Protein AF-A0AAD9BJV4-F1 (afdb_monomer)

Organism: Dissostichus eleginoides (NCBI:txid100907)

pLDDT: mean 75.35, std 18.55, range [27.42, 95.81]

Radius of gyration: 27.92 Å; Cα contacts (8 Å, |Δi|>4): 105; chains: 1; bounding box: 64×53×70 Å

Secondary structure (DSSP, 8-state):
--HHHHHHHHHHHHHTT-SS--HHHHHHHHHHHHHH-HHHHS-B-TTS-B-TTS-HHHHHHHHHHHHHHHTTTTTTHHHH---------PPP---S-SS--PPPPTT--HHHHHHHHHHHHHHHHHHSS-HHHHHHHHHHHHHHHHHHHHHHHHS--SHHHHHHHH--S---HHHHHHHHHHHHHT--GGG------TT--------SSS---

Foldseek 3Di:
DDLLVVLVVVLVVVCVVPLQDDLVVLVVVQVVVCVVPVVNQFCADPVRHGDVVRHVVSSVSNNVVSVVVVCPPPVVVVVVPPPDDPDDDDDPPDPDPPVVDDDDDPPDDPVNVVVVVVVVVVCCVVPVPPVVVVVVVLVVLQVVLVVLLVVCVVPPPDPQLVVLNPPPDPPRSNVSSVSNVCSNVVHDPVVPPPPPPPPDPDRDDPPPPPPDD

Mean predicted aligned error: 20.05 Å

Structure (mmCIF, N/CA/C/O backbone):
data_AF-A0AAD9BJV4-F1
#
_entry.id   AF-A0AAD9BJV4-F1
#
loop_
_atom_site.group_PDB
_atom_site.id
_atom_site.type_symbol
_atom_site.label_atom_id
_atom_site.label_alt_id
_atom_site.label_comp_id
_atom_site.label_asym_id
_atom_site.label_entity_id
_atom_site.label_seq_id
_atom_site.pdbx_PDB_ins_code
_atom_site.Cartn_x
_atom_site.Cartn_y
_atom_site.Cartn_z
_atom_site.occupancy
_atom_site.B_iso_or_equiv
_atom_site.auth_seq_id
_atom_site.auth_comp_id
_atom_site.auth_asym_id
_atom_site.auth_atom_id
_atom_site.pdbx_PDB_model_num
ATOM 1 N N . MET A 1 1 ? -11.090 -27.440 0.926 1.00 64.06 1 MET A N 1
ATOM 2 C CA . MET A 1 1 ? -11.163 -26.562 -0.265 1.00 64.06 1 MET A CA 1
ATOM 3 C C . MET A 1 1 ? -10.373 -25.295 0.020 1.00 64.06 1 MET A C 1
ATOM 5 O O . MET A 1 1 ? -10.724 -24.573 0.951 1.00 64.06 1 MET A O 1
ATOM 9 N N . GLU A 1 2 ? -9.322 -25.057 -0.760 1.00 86.38 2 GLU A N 1
ATOM 10 C CA . GLU A 1 2 ? -8.422 -23.900 -0.643 1.00 86.38 2 GLU A CA 1
ATOM 11 C C . GLU A 1 2 ? -9.133 -22.579 -0.993 1.00 86.38 2 GLU A C 1
ATOM 13 O O . GLU A 1 2 ? -10.007 -22.558 -1.865 1.00 86.38 2 GLU A O 1
ATOM 18 N N . ARG A 1 3 ? -8.748 -21.449 -0.370 1.00 86.12 3 ARG A N 1
ATOM 19 C CA . ARG A 1 3 ? -9.376 -20.124 -0.621 1.00 86.12 3 ARG A CA 1
ATOM 20 C C . ARG A 1 3 ? -9.359 -19.760 -2.108 1.00 86.12 3 ARG A C 1
ATOM 22 O O . ARG A 1 3 ? -10.353 -19.275 -2.641 1.00 86.12 3 ARG A O 1
ATOM 29 N N . ARG A 1 4 ? -8.266 -20.086 -2.801 1.00 88.75 4 ARG A N 1
ATOM 30 C CA . ARG A 1 4 ? -8.107 -19.875 -4.246 1.00 88.75 4 ARG A CA 1
ATOM 31 C C . ARG A 1 4 ? -9.163 -20.607 -5.083 1.00 88.75 4 ARG A C 1
ATOM 33 O O . ARG A 1 4 ? -9.669 -20.023 -6.035 1.00 88.75 4 ARG A O 1
ATOM 40 N N . GLN A 1 5 ? -9.508 -21.848 -4.733 1.00 91.25 5 GLN A N 1
ATOM 41 C CA . GLN A 1 5 ? -10.531 -22.629 -5.446 1.00 91.25 5 GLN A CA 1
ATOM 42 C C . GLN A 1 5 ? -11.916 -21.999 -5.269 1.00 91.25 5 GLN A C 1
ATOM 44 O O . GLN A 1 5 ? -12.664 -21.860 -6.231 1.00 91.25 5 GLN A O 1
ATOM 49 N N . LYS A 1 6 ? -12.223 -21.523 -4.056 1.00 92.12 6 LYS A N 1
ATOM 50 C CA . LYS A 1 6 ? -13.469 -20.796 -3.771 1.00 92.12 6 LYS A CA 1
ATOM 51 C C . LYS A 1 6 ? -13.588 -19.523 -4.611 1.00 92.12 6 LYS A C 1
ATOM 53 O O . LYS A 1 6 ? -14.645 -19.252 -5.171 1.00 92.12 6 LYS A O 1
ATOM 58 N N . VAL A 1 7 ? -12.495 -18.765 -4.732 1.00 93.19 7 VAL A N 1
ATOM 59 C CA . VAL A 1 7 ? -12.446 -17.564 -5.581 1.00 93.19 7 VAL A CA 1
ATOM 60 C C . VAL A 1 7 ? -12.635 -17.909 -7.057 1.00 93.19 7 VAL A C 1
ATOM 62 O O . VAL A 1 7 ? -13.319 -17.172 -7.756 1.00 93.19 7 VAL A O 1
ATOM 65 N N . GLN A 1 8 ? -12.056 -19.011 -7.539 1.00 93.00 8 GLN A N 1
ATOM 66 C CA . GLN A 1 8 ? -12.246 -19.453 -8.923 1.00 93.00 8 GLN A CA 1
ATOM 67 C C . GLN A 1 8 ? -13.719 -19.737 -9.218 1.00 93.00 8 GLN A C 1
ATOM 69 O O . GLN A 1 8 ? -14.258 -19.128 -10.133 1.00 93.00 8 GLN A O 1
ATOM 74 N N . VAL A 1 9 ? -14.376 -20.552 -8.387 1.00 94.38 9 VAL A N 1
ATOM 75 C CA . VAL A 1 9 ? -15.808 -20.866 -8.535 1.00 94.38 9 VAL A CA 1
ATOM 76 C C . VAL A 1 9 ? -16.657 -19.596 -8.498 1.00 94.38 9 VAL A C 1
ATOM 78 O O . VAL A 1 9 ? -17.515 -19.403 -9.351 1.00 94.38 9 VAL A O 1
ATOM 81 N N . LEU A 1 10 ? -16.380 -18.690 -7.555 1.00 94.00 10 LEU A N 1
ATOM 82 C CA . LEU A 1 10 ? -17.086 -17.413 -7.467 1.00 94.00 10 LEU A CA 1
ATOM 83 C C . LEU A 1 10 ? -16.942 -16.584 -8.751 1.00 94.00 10 LEU A C 1
ATOM 85 O O . LEU A 1 10 ? -17.925 -16.052 -9.258 1.00 94.00 10 LEU A O 1
ATOM 89 N N . VAL A 1 11 ? -15.720 -16.453 -9.267 1.00 94.94 11 VAL A N 1
ATOM 90 C CA . VAL A 1 11 ? -15.467 -15.683 -10.489 1.00 94.94 11 VAL A CA 1
ATOM 91 C C . VAL A 1 11 ? -16.128 -16.339 -11.694 1.00 94.94 11 VAL A C 1
ATOM 93 O O . VAL A 1 11 ? -16.689 -15.625 -12.520 1.00 94.94 11 VAL A O 1
ATOM 96 N N . ASP A 1 12 ? -16.093 -17.665 -11.790 1.00 93.75 12 ASP A N 1
ATOM 97 C CA . ASP A 1 12 ? -16.729 -18.398 -12.882 1.00 93.75 12 ASP A CA 1
ATOM 98 C C . ASP A 1 12 ? -18.252 -18.182 -12.870 1.00 93.75 12 ASP A C 1
ATOM 100 O O . ASP A 1 12 ? -18.828 -17.920 -13.923 1.00 93.75 12 ASP A O 1
ATOM 104 N N . GLU A 1 13 ? -18.888 -18.162 -11.692 1.00 94.25 13 GLU A N 1
ATOM 105 C CA . GLU A 1 13 ? -20.307 -17.808 -11.549 1.00 94.25 13 GLU A CA 1
ATOM 106 C C . GLU A 1 13 ? -20.592 -16.338 -11.888 1.00 94.25 13 GLU A C 1
ATOM 108 O O . GLU A 1 13 ? -21.516 -16.049 -12.646 1.00 94.25 13 GLU A O 1
ATOM 113 N N . MET A 1 14 ? -19.788 -15.389 -11.394 1.00 94.12 14 MET A N 1
ATOM 114 C CA . MET A 1 14 ? -19.953 -13.964 -11.724 1.00 94.12 14 MET A CA 1
ATOM 115 C C . MET A 1 14 ? -19.835 -13.715 -13.234 1.00 94.12 14 MET A C 1
ATOM 117 O O . MET A 1 14 ? -20.594 -12.926 -13.800 1.00 94.12 14 MET A O 1
ATOM 121 N N . ARG A 1 15 ? -18.909 -14.420 -13.895 1.00 93.25 15 ARG A N 1
ATOM 122 C CA . ARG A 1 15 ? -18.629 -14.267 -15.326 1.00 93.25 15 ARG A CA 1
ATOM 123 C C . ARG A 1 15 ? -19.683 -14.872 -16.248 1.00 93.25 15 ARG A C 1
ATOM 125 O O . ARG A 1 15 ? -19.653 -14.568 -17.437 1.00 93.25 15 ARG A O 1
ATOM 132 N N . ARG A 1 16 ? -20.630 -15.662 -15.727 1.00 92.31 16 ARG A N 1
ATOM 133 C CA . ARG A 1 16 ? -21.814 -16.097 -16.492 1.00 92.31 16 ARG A CA 1
ATOM 134 C C . ARG A 1 16 ? -22.747 -14.938 -16.834 1.00 92.31 16 ARG A C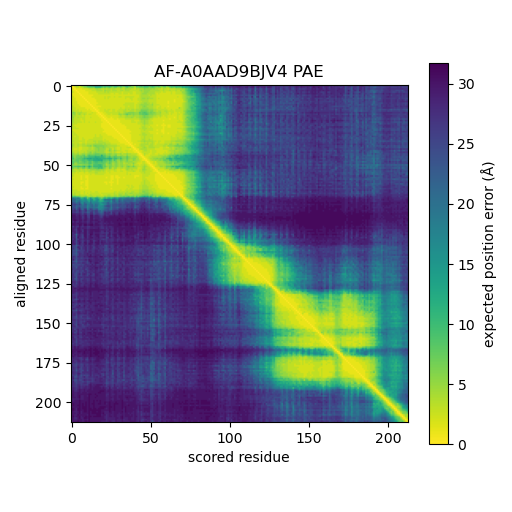 1
ATOM 136 O O . ARG A 1 16 ? -23.441 -15.013 -17.839 1.00 92.31 16 ARG A O 1
ATOM 143 N N . TYR A 1 17 ? -22.752 -13.890 -16.012 1.00 93.19 17 TYR A N 1
ATOM 144 C CA . TYR A 1 17 ? -23.610 -12.720 -16.201 1.00 93.19 17 TYR A CA 1
ATOM 145 C C . TYR A 1 17 ? -22.872 -11.578 -16.899 1.00 93.19 17 TYR A C 1
ATOM 147 O O . TYR A 1 17 ? -23.417 -10.950 -17.800 1.00 93.19 17 TYR A O 1
ATOM 155 N N . GLU A 1 18 ? -21.624 -11.315 -16.505 1.00 89.44 18 GLU A N 1
ATOM 156 C CA . GLU A 1 18 ? -20.809 -10.255 -17.096 1.00 89.44 18 GLU A CA 1
ATOM 157 C C . GLU A 1 18 ? -19.345 -10.687 -17.179 1.00 89.44 18 GLU A C 1
ATOM 159 O O . GLU A 1 18 ? -18.735 -11.044 -16.174 1.00 89.44 18 GLU A O 1
ATOM 164 N N . ALA A 1 19 ? -18.744 -10.634 -18.369 1.00 89.81 19 ALA A N 1
ATOM 165 C CA . ALA A 1 19 ? -17.371 -11.102 -18.562 1.00 89.81 19 ALA A CA 1
ATOM 166 C C . ALA A 1 19 ? -16.328 -10.237 -17.826 1.00 89.81 19 ALA A C 1
ATOM 168 O O . ALA A 1 19 ? -15.291 -10.751 -17.395 1.00 89.81 19 ALA A O 1
ATOM 169 N N . ASN A 1 20 ? -16.585 -8.932 -17.675 1.00 92.06 20 ASN A N 1
ATOM 170 C CA . ASN A 1 20 ? -15.667 -7.971 -17.062 1.00 92.06 20 ASN A CA 1
ATOM 171 C C . ASN A 1 20 ? -16.381 -7.006 -16.096 1.00 92.06 20 ASN A C 1
ATOM 173 O O . ASN A 1 20 ? -16.415 -5.804 -16.357 1.00 92.06 20 ASN A O 1
ATOM 177 N N . PRO A 1 21 ? -16.916 -7.500 -14.966 1.00 93.50 21 PRO A N 1
ATOM 178 C CA . PRO A 1 21 ? -17.648 -6.658 -14.039 1.00 93.50 21 PRO A CA 1
ATOM 179 C C . PRO A 1 21 ? -16.750 -5.562 -13.461 1.00 93.50 21 PRO A C 1
ATOM 181 O O . PRO A 1 21 ? -15.567 -5.753 -13.116 1.00 93.50 21 PRO A O 1
ATOM 184 N N . THR A 1 22 ? -17.348 -4.386 -13.322 1.00 94.88 22 THR A N 1
ATOM 185 C CA . THR A 1 22 ? -16.743 -3.219 -12.688 1.00 94.88 22 THR A CA 1
ATOM 186 C C . THR A 1 22 ? -16.398 -3.510 -11.227 1.00 94.88 22 THR A C 1
ATOM 188 O O . THR A 1 22 ? -16.913 -4.431 -10.579 1.00 94.88 22 THR A O 1
ATOM 191 N N . ARG A 1 23 ? -15.502 -2.695 -10.665 1.00 93.38 23 ARG A N 1
ATOM 192 C CA . ARG A 1 23 ? -15.101 -2.821 -9.259 1.00 93.38 23 ARG A CA 1
ATOM 193 C C . ARG A 1 23 ? -16.294 -2.692 -8.303 1.00 93.38 23 ARG A C 1
ATOM 195 O O . ARG A 1 23 ? -16.345 -3.429 -7.322 1.00 93.38 23 ARG A O 1
ATOM 202 N N . SER A 1 24 ? -17.250 -1.805 -8.585 1.00 95.81 24 SER A N 1
ATOM 203 C CA . SER A 1 24 ? -18.442 -1.579 -7.750 1.00 95.81 24 SER A CA 1
ATOM 204 C C . SER A 1 24 ? -19.417 -2.765 -7.774 1.00 95.81 24 SER A C 1
ATOM 206 O O . SER A 1 24 ? -19.944 -3.150 -6.725 1.00 95.81 24 SER A O 1
ATOM 208 N N . GLN A 1 25 ? -19.606 -3.404 -8.932 1.00 95.00 25 GLN A N 1
ATOM 209 C CA . GLN A 1 25 ? -20.398 -4.635 -9.048 1.00 95.00 25 GLN A CA 1
ATOM 210 C C . GLN A 1 25 ? -19.747 -5.781 -8.265 1.00 95.00 25 GLN A C 1
ATOM 212 O O . GLN A 1 25 ? -20.408 -6.419 -7.443 1.00 95.00 25 GLN A O 1
ATOM 217 N N . CYS A 1 26 ? -18.433 -5.983 -8.432 1.00 95.75 26 CYS A N 1
ATOM 218 C CA . CYS A 1 26 ? -17.683 -6.983 -7.663 1.00 95.75 26 CYS A CA 1
ATOM 219 C C . CYS A 1 26 ? -17.825 -6.751 -6.156 1.00 95.75 26 CYS A C 1
ATOM 221 O O . CYS A 1 26 ? -18.091 -7.676 -5.393 1.00 95.75 26 CYS A O 1
ATOM 223 N N . LEU A 1 27 ? -17.695 -5.495 -5.733 1.00 94.94 27 LEU A N 1
ATOM 224 C CA . LEU A 1 27 ? -17.811 -5.094 -4.339 1.00 94.94 27 LEU A CA 1
ATOM 225 C C . LEU A 1 27 ? -19.190 -5.417 -3.749 1.00 94.94 27 LEU A C 1
ATOM 227 O O . LEU A 1 27 ? -19.283 -5.894 -2.619 1.00 94.94 27 LEU A O 1
ATOM 231 N N . THR A 1 28 ? -20.259 -5.194 -4.515 1.00 95.75 28 THR A N 1
ATOM 232 C CA . THR A 1 28 ? -21.631 -5.514 -4.096 1.00 95.75 28 THR A CA 1
ATOM 233 C C . THR A 1 28 ? -21.807 -7.009 -3.839 1.00 95.75 28 THR A C 1
ATOM 235 O O . THR A 1 28 ? -22.342 -7.397 -2.799 1.00 95.75 28 THR A O 1
ATOM 238 N N . VAL A 1 29 ? -21.319 -7.852 -4.753 1.00 95.25 29 VAL A N 1
ATOM 239 C CA . VAL A 1 29 ? -21.375 -9.316 -4.619 1.00 95.25 29 VAL A CA 1
ATOM 240 C C . VAL A 1 29 ? -20.560 -9.781 -3.412 1.00 95.25 29 VAL A C 1
ATOM 242 O O . VAL A 1 29 ? -21.057 -10.519 -2.564 1.00 95.25 29 VAL A O 1
ATOM 245 N N . ILE A 1 30 ? -19.334 -9.282 -3.278 1.00 95.12 30 ILE A N 1
ATOM 246 C CA . ILE A 1 30 ? -18.411 -9.670 -2.208 1.00 95.12 30 ILE A CA 1
ATOM 247 C C . ILE A 1 30 ? -18.955 -9.316 -0.825 1.00 95.12 30 ILE A C 1
ATOM 249 O O . ILE A 1 30 ? -18.900 -10.142 0.087 1.00 95.12 30 ILE A O 1
ATOM 253 N N . ARG A 1 31 ? -19.540 -8.124 -0.664 1.00 94.38 31 ARG A N 1
ATOM 254 C CA . ARG A 1 31 ? -20.180 -7.728 0.598 1.00 94.38 31 ARG A CA 1
ATOM 255 C C . ARG A 1 31 ? -21.310 -8.679 0.984 1.00 94.38 31 ARG A C 1
ATOM 257 O O . ARG A 1 31 ? -21.429 -9.027 2.155 1.00 94.38 31 ARG A O 1
ATOM 264 N N . LYS A 1 32 ? -22.127 -9.118 0.020 1.00 95.06 32 LYS A N 1
ATOM 265 C CA . LYS A 1 32 ? -23.201 -10.093 0.273 1.00 95.06 32 LYS A CA 1
ATOM 266 C C . LYS A 1 32 ? -22.637 -11.450 0.704 1.00 95.06 32 LYS A C 1
ATOM 268 O O . LYS A 1 32 ? -23.118 -12.015 1.680 1.00 95.06 32 LYS A O 1
ATOM 273 N N . ILE A 1 33 ? -21.586 -11.924 0.039 1.00 93.50 33 ILE A N 1
ATOM 274 C CA . ILE A 1 33 ? -20.940 -13.207 0.355 1.00 93.50 33 ILE A CA 1
ATOM 275 C C . ILE A 1 33 ? -20.326 -13.194 1.751 1.00 93.50 33 ILE A C 1
ATOM 277 O O . ILE A 1 33 ? -20.519 -14.135 2.512 1.00 93.50 33 ILE A O 1
ATOM 281 N N . ILE A 1 34 ? -19.614 -12.129 2.112 1.00 92.38 34 ILE A N 1
ATOM 282 C CA . ILE A 1 34 ? -18.962 -12.037 3.421 1.00 92.38 34 ILE A CA 1
ATOM 283 C C . ILE A 1 34 ? -19.979 -11.922 4.553 1.00 92.38 34 ILE A C 1
ATOM 285 O O . ILE A 1 34 ? -19.761 -12.502 5.610 1.00 92.38 34 ILE A O 1
ATOM 289 N N . ARG A 1 35 ? -21.122 -11.265 4.324 1.00 90.88 35 ARG A N 1
ATOM 290 C CA . ARG A 1 35 ? -22.231 -11.268 5.291 1.00 90.88 35 ARG A CA 1
ATOM 291 C C . ARG A 1 35 ? -22.776 -12.674 5.553 1.00 90.88 35 ARG A C 1
ATOM 293 O O . ARG A 1 35 ? -23.153 -12.960 6.681 1.00 90.88 35 ARG A O 1
ATOM 300 N N . GLN A 1 36 ? -22.816 -13.536 4.537 1.00 92.88 36 GLN A N 1
ATOM 301 C CA . GLN A 1 36 ? -23.314 -14.910 4.676 1.00 92.88 36 GLN A CA 1
ATOM 302 C C . GLN A 1 36 ? -22.252 -15.879 5.211 1.00 92.88 36 GLN A C 1
ATOM 304 O O . GLN A 1 36 ? -22.561 -16.759 6.009 1.00 92.88 36 GLN A O 1
ATOM 309 N N . TYR A 1 37 ? -20.995 -15.714 4.799 1.00 90.31 37 TYR A N 1
ATOM 310 C CA . TYR A 1 37 ? -19.910 -16.653 5.092 1.00 90.31 37 TYR A CA 1
ATOM 311 C C . TYR A 1 37 ? -18.650 -15.938 5.606 1.00 90.31 37 TYR A C 1
ATOM 313 O O . TYR A 1 37 ? -17.572 -16.068 5.008 1.00 90.31 37 TYR A O 1
ATOM 321 N N . PRO A 1 38 ? -18.738 -15.206 6.732 1.00 88.31 38 PRO A N 1
ATOM 322 C CA . PRO A 1 38 ? -17.652 -14.350 7.203 1.00 88.31 38 PRO A CA 1
ATOM 323 C C . PRO A 1 38 ? -16.386 -15.154 7.518 1.00 88.31 38 PRO A C 1
ATOM 325 O O . PRO A 1 38 ? -15.315 -14.821 7.031 1.00 88.31 38 PRO A O 1
ATOM 328 N N . LYS A 1 39 ? -16.506 -16.302 8.194 1.00 87.06 39 LYS A N 1
ATOM 329 C CA . LYS A 1 39 ? -15.358 -17.172 8.526 1.00 87.06 39 LYS A CA 1
ATOM 330 C C . LYS A 1 39 ? -14.635 -17.754 7.304 1.00 87.06 39 LYS A C 1
ATOM 332 O O . LYS A 1 39 ? -13.519 -18.242 7.422 1.00 87.06 39 LYS A O 1
ATOM 337 N N . THR A 1 40 ? -15.288 -17.773 6.140 1.00 87.38 40 THR A N 1
ATOM 338 C CA . THR A 1 40 ? -14.718 -18.362 4.920 1.00 87.38 40 THR A CA 1
ATOM 339 C C . THR A 1 40 ? -13.982 -17.339 4.063 1.00 87.38 40 THR A C 1
ATOM 341 O O . THR A 1 40 ? -13.002 -17.685 3.402 1.00 87.38 40 THR A O 1
ATOM 344 N N . PHE A 1 41 ? -14.483 -16.107 4.029 1.00 87.94 41 PHE A N 1
ATOM 345 C CA . PHE A 1 41 ? -14.099 -15.118 3.026 1.00 87.94 41 PHE A CA 1
ATOM 346 C C . PHE A 1 41 ? -13.672 -13.774 3.603 1.00 87.94 41 PHE A C 1
ATOM 348 O O . PHE A 1 41 ? -13.042 -13.005 2.874 1.00 87.94 41 PHE A O 1
ATOM 355 N N . ALA A 1 42 ? -14.024 -13.479 4.854 1.00 90.00 42 ALA A N 1
ATOM 356 C CA . ALA A 1 42 ? -13.662 -12.219 5.467 1.00 90.00 42 ALA A CA 1
ATOM 357 C C . ALA A 1 42 ? -12.180 -12.200 5.836 1.00 90.00 42 ALA A C 1
ATOM 359 O O . ALA A 1 42 ? -11.578 -13.220 6.178 1.00 90.00 42 ALA A O 1
ATOM 360 N N . ASP A 1 43 ? -11.609 -11.010 5.784 1.00 89.12 43 ASP A N 1
ATOM 361 C CA . ASP A 1 43 ? -10.294 -10.740 6.334 1.00 89.12 43 ASP A CA 1
ATOM 362 C C . ASP A 1 43 ? -10.474 -10.529 7.838 1.00 89.12 43 ASP A C 1
ATOM 364 O O . ASP A 1 43 ? -11.064 -9.536 8.263 1.00 89.12 43 ASP A O 1
ATOM 368 N N . MET A 1 44 ? -10.046 -11.513 8.627 1.00 89.00 44 MET A N 1
ATOM 369 C CA . MET A 1 44 ? -10.145 -11.516 10.087 1.00 89.00 44 MET A CA 1
ATOM 370 C C . MET A 1 44 ? -8.748 -11.497 10.709 1.00 89.00 44 MET A C 1
ATOM 372 O O . MET A 1 44 ? -7.813 -12.075 10.150 1.00 89.00 44 MET A O 1
ATOM 376 N N . THR A 1 45 ? -8.612 -10.843 11.860 1.00 83.69 45 THR A N 1
ATOM 377 C CA . THR A 1 45 ? -7.425 -10.929 12.717 1.00 83.69 45 THR A CA 1
ATOM 378 C C . THR A 1 45 ? -7.392 -12.271 13.455 1.00 83.69 45 THR A C 1
ATOM 380 O O . THR A 1 45 ? -8.376 -13.015 13.453 1.00 83.69 45 THR A O 1
ATOM 383 N N . ALA A 1 46 ? -6.265 -12.591 14.100 1.00 82.56 46 ALA A N 1
ATOM 384 C CA . ALA A 1 46 ? -6.140 -13.796 14.926 1.00 82.56 46 ALA A CA 1
ATOM 385 C C . ALA A 1 46 ? -7.210 -13.857 16.037 1.00 82.56 46 ALA A C 1
ATOM 387 O O . ALA A 1 46 ? -7.698 -14.936 16.363 1.00 82.56 46 ALA A O 1
ATOM 388 N N . ASP A 1 47 ? -7.637 -12.691 16.526 1.00 83.06 47 ASP A N 1
ATOM 389 C CA . ASP A 1 47 ? -8.652 -12.536 17.575 1.00 83.06 47 ASP A CA 1
ATOM 390 C C . ASP A 1 47 ? -10.097 -12.618 17.045 1.00 83.06 47 ASP A C 1
ATOM 392 O O . ASP A 1 47 ? -11.057 -12.501 17.802 1.00 83.06 47 ASP A O 1
ATOM 396 N N . GLY A 1 48 ? -10.276 -12.811 15.732 1.00 78.81 48 GLY A N 1
ATOM 397 C CA . GLY A 1 48 ? -11.584 -12.955 15.087 1.00 78.81 48 GLY A CA 1
ATOM 398 C C . GLY A 1 48 ? -12.283 -11.641 14.721 1.00 78.81 48 GLY A C 1
ATOM 399 O O . GLY A 1 48 ? -13.386 -11.676 14.169 1.00 78.81 48 GLY A O 1
ATOM 400 N N . SER A 1 49 ? -11.651 -10.492 14.967 1.00 83.19 49 SER A N 1
ATOM 401 C CA . SER A 1 49 ? -12.148 -9.173 14.555 1.00 83.19 49 SER A CA 1
ATOM 402 C C . SER A 1 49 ? -11.938 -8.939 13.056 1.00 83.19 49 SER A C 1
ATOM 404 O O . SER A 1 49 ? -10.985 -9.441 12.463 1.00 83.19 49 SER A O 1
ATOM 406 N N . LEU A 1 50 ? -12.822 -8.171 12.411 1.00 82.31 50 LEU A N 1
ATOM 407 C CA . LEU A 1 50 ? -12.681 -7.846 10.987 1.00 82.31 50 LEU A CA 1
ATOM 408 C C . LEU A 1 50 ? -11.516 -6.877 10.758 1.00 82.31 50 LEU A C 1
ATOM 410 O O . LEU A 1 50 ? -11.430 -5.830 11.393 1.00 82.31 50 LEU A O 1
ATOM 414 N N . LEU A 1 51 ? -10.656 -7.204 9.795 1.00 86.12 51 LEU A N 1
ATOM 415 C CA . LEU A 1 51 ? -9.572 -6.338 9.357 1.00 86.12 51 LEU A CA 1
ATOM 416 C C . LEU A 1 51 ? -10.131 -5.244 8.432 1.00 86.12 51 LEU A C 1
ATOM 418 O O . LEU A 1 51 ? -10.478 -5.497 7.271 1.00 86.12 51 LEU A O 1
ATOM 422 N N . GLY A 1 52 ? -10.242 -4.018 8.948 1.00 83.19 52 GLY A N 1
ATOM 423 C CA . GLY A 1 52 ? -10.816 -2.883 8.224 1.00 83.19 52 GLY A CA 1
ATOM 424 C C . GLY A 1 52 ? -12.250 -3.164 7.760 1.00 83.19 52 GLY A C 1
ATOM 425 O O . GLY A 1 52 ? -13.124 -3.504 8.551 1.00 83.19 52 GLY A O 1
ATOM 426 N N . CYS A 1 53 ? -12.507 -3.059 6.453 1.00 82.25 53 CYS A N 1
ATOM 427 C CA . CYS A 1 53 ? -13.817 -3.392 5.878 1.00 82.25 53 CYS A CA 1
ATOM 428 C C . CYS A 1 53 ? -14.060 -4.906 5.696 1.00 82.25 53 CYS A C 1
ATOM 430 O O . CYS A 1 53 ? -15.154 -5.310 5.301 1.00 82.25 53 CYS A O 1
ATOM 432 N N . GLY A 1 54 ? -13.057 -5.746 5.974 1.00 89.25 54 GLY A N 1
ATOM 433 C CA . GLY A 1 54 ? -13.170 -7.204 6.012 1.00 89.25 54 GLY A CA 1
ATOM 434 C C . GLY A 1 54 ? -13.229 -7.901 4.652 1.00 89.25 54 GLY A C 1
ATOM 435 O O . GLY A 1 54 ? -13.409 -9.112 4.619 1.00 89.25 54 GLY A O 1
ATOM 436 N N . TYR A 1 55 ? -13.110 -7.183 3.530 1.00 91.56 55 TYR A N 1
ATOM 437 C CA . TYR A 1 55 ? -13.274 -7.759 2.185 1.00 91.56 55 TYR A CA 1
ATOM 438 C C . TYR A 1 55 ? -12.192 -7.377 1.170 1.00 91.56 55 TYR A C 1
ATOM 440 O O . TYR A 1 55 ? -12.308 -7.697 -0.019 1.00 91.56 55 TYR A O 1
ATOM 448 N N . THR A 1 56 ? -11.156 -6.667 1.608 1.00 91.50 56 THR A N 1
ATOM 449 C CA . THR A 1 56 ? -10.127 -6.098 0.734 1.00 91.50 56 THR A CA 1
ATOM 450 C C . THR A 1 56 ? -9.401 -7.183 -0.051 1.00 91.50 56 THR A C 1
ATOM 452 O O . THR A 1 56 ? -9.287 -7.087 -1.276 1.00 91.50 56 THR A O 1
ATOM 455 N N . SER A 1 57 ? -8.957 -8.246 0.622 1.00 92.31 57 SER A N 1
ATOM 456 C CA . SER A 1 57 ? -8.168 -9.291 -0.025 1.00 92.31 57 SER A CA 1
ATOM 457 C C . SER A 1 57 ? -9.012 -10.107 -1.009 1.00 92.31 57 SER A C 1
ATOM 459 O O . SER A 1 57 ? -8.534 -10.443 -2.093 1.00 92.31 57 SER A O 1
ATOM 461 N N . LEU A 1 58 ? -10.287 -10.370 -0.689 1.00 93.56 58 LEU A N 1
ATOM 462 C CA . LEU A 1 58 ? -11.197 -11.072 -1.595 1.00 93.56 58 LEU A CA 1
ATOM 463 C C . LEU A 1 58 ? -11.484 -10.238 -2.851 1.00 93.56 58 LEU A C 1
ATOM 465 O O . LEU A 1 58 ? -11.460 -10.775 -3.956 1.00 93.56 58 LEU A O 1
ATOM 469 N N . LEU A 1 59 ? -11.695 -8.927 -2.703 1.00 94.94 59 LEU A N 1
ATOM 470 C CA . LEU A 1 59 ? -11.919 -8.018 -3.832 1.00 94.94 59 LEU A CA 1
ATOM 471 C C . LEU A 1 59 ? -10.733 -7.979 -4.792 1.00 94.94 59 LEU A C 1
ATOM 473 O O . LEU A 1 59 ? -10.933 -8.049 -6.006 1.00 94.94 59 LEU A O 1
ATOM 477 N N . ILE A 1 60 ? -9.514 -7.913 -4.257 1.00 94.06 60 ILE A N 1
ATOM 478 C CA . ILE A 1 60 ? -8.287 -7.958 -5.058 1.00 94.06 60 ILE A CA 1
ATOM 479 C C . ILE A 1 60 ? -8.190 -9.297 -5.798 1.00 94.06 60 ILE A C 1
ATOM 481 O O . ILE A 1 60 ? -7.988 -9.318 -7.011 1.00 94.06 60 ILE A O 1
ATOM 485 N N . GLN A 1 61 ? -8.395 -10.418 -5.099 1.00 94.75 61 GLN A N 1
ATOM 486 C CA . GLN A 1 61 ? -8.321 -11.756 -5.695 1.00 94.75 61 GLN A CA 1
ATOM 487 C C . GLN A 1 61 ? -9.342 -11.949 -6.829 1.00 94.75 61 GLN A C 1
ATOM 489 O O . GLN A 1 61 ? -8.986 -12.463 -7.891 1.00 94.75 61 GLN A O 1
ATOM 494 N N . VAL A 1 62 ? -10.587 -11.502 -6.631 1.00 95.06 62 VAL A N 1
ATOM 495 C CA . VAL A 1 62 ? -11.659 -11.571 -7.637 1.00 95.06 62 VAL A CA 1
ATOM 496 C C . VAL A 1 62 ? -11.323 -10.713 -8.858 1.00 95.06 62 VAL A C 1
ATOM 498 O O . VAL A 1 62 ? -11.362 -11.226 -9.977 1.00 95.06 62 VAL A O 1
ATOM 501 N N . LYS A 1 63 ? -10.926 -9.443 -8.676 1.00 95.00 63 LYS A N 1
ATOM 502 C CA . LYS A 1 63 ? -10.574 -8.560 -9.805 1.00 95.00 63 LYS A CA 1
ATOM 503 C C . LYS A 1 63 ? -9.378 -9.078 -10.596 1.00 95.00 63 LYS A C 1
ATOM 505 O O . LYS A 1 63 ? -9.486 -9.211 -11.813 1.00 95.00 63 LYS A O 1
ATOM 510 N N . ASN A 1 64 ? -8.307 -9.474 -9.914 1.00 94.69 64 ASN A N 1
ATOM 511 C CA . ASN A 1 64 ? -7.124 -10.029 -10.569 1.00 94.69 64 ASN A CA 1
ATOM 512 C C . ASN A 1 64 ? -7.462 -11.302 -11.351 1.00 94.69 64 ASN A C 1
ATOM 514 O O . ASN A 1 64 ? -6.961 -11.516 -12.453 1.00 94.69 64 ASN A O 1
ATOM 518 N N . ARG A 1 65 ? -8.328 -12.169 -10.810 1.00 94.25 65 ARG A N 1
ATOM 519 C CA . ARG A 1 65 ? -8.741 -13.390 -11.508 1.00 94.25 65 ARG A CA 1
ATOM 520 C C . ARG A 1 65 ? -9.579 -13.079 -12.746 1.00 94.25 65 ARG A C 1
ATOM 522 O O . ARG A 1 65 ? -9.308 -13.680 -13.780 1.00 94.25 65 ARG A O 1
ATOM 529 N N . ILE A 1 66 ? -10.540 -12.158 -12.662 1.00 93.62 66 ILE A N 1
ATOM 530 C CA . ILE A 1 66 ? -11.341 -11.710 -13.814 1.00 93.62 66 ILE A CA 1
ATOM 531 C C . ILE A 1 66 ? -10.424 -11.182 -14.918 1.00 93.62 66 ILE A C 1
ATOM 533 O O . ILE A 1 66 ? -10.514 -11.634 -16.056 1.00 93.62 66 ILE A O 1
ATOM 537 N N . GLU A 1 67 ? -9.490 -10.294 -14.576 1.00 91.06 67 GLU A N 1
ATOM 538 C CA . GLU A 1 67 ? -8.526 -9.743 -15.531 1.00 91.06 67 GLU A CA 1
ATOM 539 C C . GLU A 1 67 ? -7.650 -10.832 -16.152 1.00 91.06 67 GLU A C 1
ATOM 541 O O . GLU A 1 67 ? -7.497 -10.881 -17.369 1.00 91.06 67 GLU A O 1
ATOM 546 N N . ASN A 1 68 ? -7.122 -11.751 -15.343 1.00 90.19 68 ASN A N 1
ATOM 547 C CA . ASN A 1 68 ? -6.294 -12.853 -15.831 1.00 90.19 68 ASN A CA 1
ATOM 548 C C . ASN A 1 68 ? -7.047 -13.783 -16.784 1.00 90.19 68 ASN A C 1
ATOM 550 O O . ASN A 1 68 ? -6.468 -14.244 -17.765 1.00 90.19 68 ASN A O 1
ATOM 554 N N . VAL A 1 69 ? -8.323 -14.067 -16.515 1.00 88.56 69 VAL A N 1
ATOM 555 C CA . VAL A 1 69 ? -9.141 -14.891 -17.413 1.00 88.56 69 VAL A CA 1
ATOM 556 C C . VAL A 1 69 ? -9.487 -14.121 -18.688 1.00 88.56 69 VAL A C 1
ATOM 558 O O . VAL A 1 69 ? -9.422 -14.693 -19.770 1.00 88.56 69 VAL A O 1
ATOM 561 N N . ASN A 1 70 ? -9.767 -12.821 -18.593 1.00 87.06 70 ASN A N 1
ATOM 562 C CA . ASN A 1 70 ? -10.058 -11.980 -19.757 1.00 87.06 70 ASN A CA 1
ATOM 563 C C . ASN A 1 70 ? -8.825 -11.737 -20.647 1.00 87.06 70 ASN A C 1
ATOM 565 O O . ASN A 1 70 ? -8.967 -11.531 -21.847 1.00 87.06 70 ASN A O 1
ATOM 569 N N . ARG A 1 71 ? -7.606 -11.839 -20.098 1.00 81.50 71 ARG A N 1
ATOM 570 C CA . ARG A 1 71 ? -6.348 -11.881 -20.872 1.00 81.50 71 ARG A CA 1
ATOM 571 C C . ARG A 1 71 ? -6.178 -13.181 -21.675 1.00 81.50 71 ARG A C 1
ATOM 573 O O . ARG A 1 71 ? -5.311 -13.254 -22.550 1.00 81.50 71 ARG A O 1
ATOM 580 N N . GLY A 1 72 ? -6.970 -14.212 -21.373 1.00 63.44 72 GLY A N 1
ATOM 581 C CA . GLY A 1 72 ? -6.944 -15.538 -21.988 1.00 63.44 72 GLY A CA 1
ATOM 582 C C . GLY A 1 72 ? -7.452 -15.542 -23.428 1.00 63.44 72 GLY A C 1
ATOM 583 O O . GLY A 1 72 ? -8.538 -16.029 -23.705 1.00 63.44 72 GLY A O 1
ATOM 584 N N . GLY A 1 73 ? -6.641 -15.007 -24.337 1.00 58.53 73 GLY A N 1
ATOM 585 C CA . GLY A 1 73 ? -6.854 -15.038 -25.787 1.00 58.53 73 GLY A CA 1
ATOM 586 C C . GLY A 1 73 ? -5.647 -14.484 -26.541 1.00 58.53 73 GLY A C 1
ATOM 587 O O . GLY A 1 73 ? -5.150 -15.108 -27.472 1.00 58.53 73 GLY A O 1
ATOM 588 N N . VAL A 1 74 ? -5.065 -13.390 -26.042 1.00 55.44 74 VAL A N 1
ATOM 589 C CA . VAL A 1 74 ? -3.928 -12.708 -26.688 1.00 55.44 74 VAL A CA 1
ATOM 590 C C . VAL A 1 74 ? -2.654 -13.569 -26.692 1.00 55.44 74 VAL A C 1
ATOM 592 O O . VAL A 1 74 ? -1.914 -13.588 -27.669 1.00 55.44 74 VAL A O 1
ATOM 595 N N . TYR A 1 75 ? -2.419 -14.366 -25.643 1.00 53.16 75 TYR A N 1
ATOM 596 C CA . TYR A 1 75 ? -1.230 -15.230 -25.545 1.00 53.16 75 TYR A CA 1
ATOM 597 C C . TYR A 1 75 ? -1.420 -16.642 -26.126 1.00 53.16 75 TYR A C 1
ATOM 599 O O . TYR A 1 75 ? -0.436 -17.340 -26.382 1.00 53.16 75 TYR A O 1
ATOM 607 N N . ALA A 1 76 ? -2.665 -17.092 -26.324 1.00 52.03 76 ALA A N 1
ATOM 608 C CA . ALA A 1 76 ? -2.954 -18.427 -26.852 1.00 52.03 76 ALA A CA 1
ATOM 609 C C . ALA A 1 76 ? -2.651 -18.522 -28.358 1.00 52.03 76 ALA A C 1
ATOM 611 O O . ALA A 1 76 ? -2.144 -19.550 -28.813 1.00 52.03 76 ALA A O 1
ATOM 612 N N . HIS A 1 77 ? -2.849 -17.434 -29.111 1.00 50.41 77 HIS A N 1
ATOM 613 C CA . HIS A 1 77 ? -2.546 -17.384 -30.546 1.00 50.41 77 HIS A CA 1
ATOM 614 C C . HIS A 1 77 ? -1.054 -17.566 -30.865 1.00 50.41 77 HIS A C 1
ATOM 616 O O . HIS A 1 77 ? -0.721 -18.175 -31.879 1.00 50.41 77 HIS A O 1
ATOM 622 N N . HIS A 1 78 ? -0.145 -17.164 -29.970 1.00 52.97 78 HIS A N 1
ATOM 623 C CA . HIS A 1 78 ? 1.290 -17.402 -30.164 1.00 52.97 78 HIS A CA 1
ATOM 624 C C . HIS A 1 78 ? 1.727 -18.849 -29.882 1.00 52.97 78 HIS A C 1
ATOM 626 O O . HIS A 1 78 ? 2.784 -19.265 -30.353 1.00 52.97 78 HIS A O 1
ATOM 632 N N . ARG A 1 79 ? 0.942 -19.640 -29.134 1.00 53.41 79 ARG A N 1
ATOM 633 C CA . ARG A 1 79 ? 1.296 -21.035 -28.799 1.00 53.41 79 ARG A CA 1
ATOM 634 C C . ARG A 1 79 ? 0.543 -22.085 -29.615 1.00 53.41 79 ARG A C 1
ATOM 636 O O . ARG A 1 79 ? 1.101 -23.153 -29.848 1.00 53.41 79 ARG A O 1
ATOM 643 N N . ALA A 1 80 ? -0.682 -21.800 -30.058 1.00 49.22 80 ALA A N 1
ATOM 644 C CA . ALA A 1 80 ? -1.526 -22.768 -30.762 1.00 49.22 80 ALA A CA 1
ATOM 645 C C . ALA A 1 80 ? -1.195 -22.931 -32.261 1.00 49.22 80 ALA A C 1
ATOM 647 O O . ALA A 1 80 ? -1.590 -23.928 -32.855 1.00 49.22 80 ALA A O 1
ATOM 648 N N . SER A 1 81 ? -0.407 -22.032 -32.866 1.00 49.06 81 SER A N 1
ATOM 649 C CA . SER A 1 81 ? 0.011 -22.136 -34.280 1.00 49.06 81 SER A CA 1
ATOM 650 C C . SER A 1 81 ? 1.157 -23.141 -34.530 1.00 49.06 81 SER A C 1
ATOM 652 O O . SER A 1 81 ? 1.954 -22.997 -35.453 1.00 49.06 81 SER A O 1
ATOM 654 N N . ARG A 1 82 ? 1.300 -24.178 -33.695 1.00 49.94 82 ARG A N 1
ATOM 655 C CA . ARG A 1 82 ? 2.277 -25.261 -33.916 1.00 49.94 82 ARG A CA 1
ATOM 656 C C . ARG A 1 82 ? 1.588 -26.499 -34.480 1.00 49.94 82 ARG A C 1
ATOM 658 O O . ARG A 1 82 ? 1.656 -27.578 -33.898 1.00 49.94 82 ARG A O 1
ATOM 665 N N . SER A 1 83 ? 0.949 -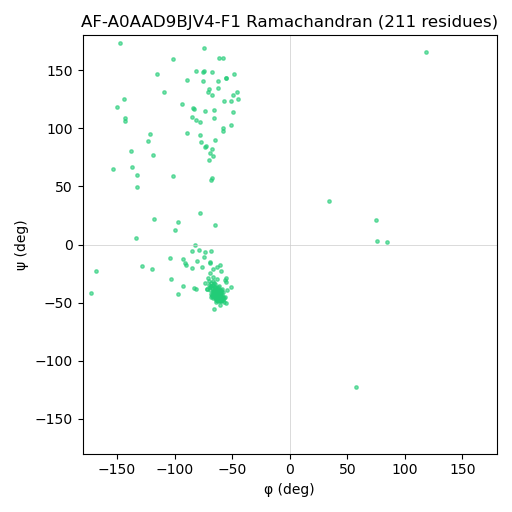26.336 -35.633 1.00 47.06 83 SER A N 1
ATOM 666 C CA . SER A 1 83 ? 0.602 -27.445 -36.520 1.00 47.06 83 SER A CA 1
ATOM 667 C C . SER A 1 83 ? 1.889 -28.075 -37.067 1.00 47.06 83 SER A C 1
ATOM 669 O O . SER A 1 83 ? 2.609 -27.444 -37.836 1.00 47.06 83 SER A O 1
ATOM 671 N N . SER A 1 84 ? 2.199 -29.284 -36.592 1.00 52.41 84 SER A N 1
ATOM 672 C CA . SER A 1 84 ? 2.891 -30.388 -37.288 1.00 52.41 84 SER A CA 1
ATOM 673 C C . SER A 1 84 ? 3.988 -30.084 -38.328 1.00 52.41 84 SER A C 1
ATOM 675 O O . SER A 1 84 ? 4.092 -30.807 -39.317 1.00 52.41 84 SER A O 1
ATOM 677 N N . SER A 1 85 ? 4.839 -29.075 -38.140 1.00 45.81 85 SER A N 1
ATOM 678 C CA . SER A 1 85 ? 6.017 -28.901 -38.990 1.00 45.81 85 SER A CA 1
ATOM 679 C C . SER A 1 85 ? 7.226 -29.586 -38.347 1.00 45.81 85 SER A C 1
ATOM 681 O O . SER A 1 85 ? 7.615 -29.305 -37.213 1.00 45.81 85 SER A O 1
ATOM 683 N N . THR A 1 86 ? 7.803 -30.534 -39.082 1.00 49.34 86 THR A N 1
ATOM 684 C CA . THR A 1 86 ? 8.954 -31.400 -38.762 1.00 49.34 86 THR A CA 1
ATOM 685 C C . THR A 1 86 ? 10.285 -30.656 -38.583 1.00 49.34 86 THR A C 1
ATOM 687 O O . THR A 1 86 ? 11.352 -31.269 -38.563 1.00 49.34 86 THR A O 1
ATOM 690 N N . TYR A 1 87 ? 10.261 -29.340 -38.389 1.00 46.53 87 TYR A N 1
ATOM 691 C CA . TYR A 1 87 ? 11.460 -28.565 -38.114 1.00 46.53 87 TYR A CA 1
ATOM 692 C C . TYR A 1 87 ? 11.779 -28.644 -36.622 1.00 46.53 87 TYR A C 1
ATOM 694 O O . TYR A 1 87 ? 10.998 -28.211 -35.766 1.00 46.53 87 TYR A O 1
ATOM 702 N N . LYS A 1 88 ? 12.940 -29.237 -36.311 1.00 47.97 88 LYS A N 1
ATOM 703 C CA . LYS A 1 88 ? 13.519 -29.267 -34.963 1.00 47.97 88 LYS A CA 1
ATOM 704 C C . LYS A 1 88 ? 13.398 -27.868 -34.356 1.00 47.97 88 LYS A C 1
ATOM 706 O O . LYS A 1 88 ? 13.807 -26.890 -34.976 1.00 47.97 88 LYS A O 1
ATOM 711 N N . ARG A 1 89 ? 12.788 -27.780 -33.167 1.00 52.59 89 ARG A N 1
ATOM 712 C CA . ARG A 1 89 ? 12.659 -26.529 -32.409 1.00 52.59 89 ARG A CA 1
ATOM 713 C C . ARG A 1 89 ? 14.038 -25.869 -32.342 1.00 52.59 89 ARG A C 1
ATOM 715 O O . ARG A 1 89 ? 14.945 -26.437 -31.741 1.00 52.59 89 ARG A O 1
ATOM 722 N N . GLY A 1 90 ? 14.182 -24.703 -32.974 1.00 61.88 90 GLY A N 1
ATOM 723 C CA . GLY A 1 90 ? 15.311 -23.814 -32.714 1.00 61.88 90 GLY A CA 1
ATOM 724 C C . GLY A 1 90 ? 15.351 -23.442 -31.225 1.00 61.88 90 GLY A C 1
ATOM 725 O O . GLY A 1 90 ? 14.334 -23.618 -30.541 1.00 61.88 90 GLY A O 1
ATOM 726 N N . PRO A 1 91 ? 16.504 -22.983 -30.707 1.00 60.56 91 PRO A N 1
ATOM 727 C CA . PRO A 1 91 ? 16.699 -22.749 -29.281 1.00 60.56 91 PRO A CA 1
ATOM 728 C C . PRO A 1 91 ? 15.570 -21.887 -28.717 1.00 60.56 91 PRO A C 1
ATOM 730 O O . PRO A 1 91 ? 15.284 -20.810 -29.233 1.00 60.56 91 PRO A O 1
ATOM 733 N N . THR A 1 92 ? 14.897 -22.410 -27.694 1.00 60.12 92 THR A N 1
ATOM 734 C CA . THR A 1 92 ? 13.832 -21.732 -26.955 1.00 60.12 92 THR A CA 1
ATOM 735 C C . THR A 1 92 ? 14.291 -20.335 -26.546 1.00 60.12 92 THR A C 1
ATOM 737 O O . THR A 1 92 ? 15.349 -20.207 -25.927 1.00 60.12 92 THR A O 1
ATOM 740 N N . ASP A 1 93 ? 13.482 -19.317 -26.852 1.00 57.62 93 ASP A N 1
ATOM 741 C CA . ASP A 1 93 ? 13.660 -17.947 -26.367 1.00 57.62 93 ASP A CA 1
ATOM 742 C C . ASP A 1 93 ? 13.822 -17.992 -24.846 1.00 57.62 93 ASP A C 1
ATOM 744 O O . ASP A 1 93 ? 12.877 -18.265 -24.098 1.00 57.62 93 ASP A O 1
ATOM 748 N N . THR A 1 94 ? 15.061 -17.850 -24.383 1.00 61.38 94 THR A N 1
ATOM 749 C CA . THR A 1 94 ? 15.367 -17.998 -22.969 1.00 61.38 94 THR A CA 1
ATOM 750 C C . THR A 1 94 ? 15.211 -16.628 -22.346 1.00 61.38 94 THR A C 1
ATOM 752 O O . THR A 1 94 ? 16.107 -15.794 -22.427 1.00 61.38 94 THR A O 1
ATOM 755 N N . TYR A 1 95 ? 14.040 -16.373 -21.771 1.00 54.97 95 TYR A N 1
ATOM 756 C CA . TYR A 1 95 ? 13.819 -15.154 -21.007 1.00 54.97 95 TYR A CA 1
ATOM 757 C C . TYR A 1 95 ? 14.661 -15.194 -19.731 1.00 54.97 95 TYR A C 1
ATOM 759 O O . TYR A 1 95 ? 14.616 -16.164 -18.974 1.00 54.97 95 TYR A O 1
ATOM 767 N N . GLY A 1 96 ? 15.420 -14.127 -19.504 1.00 64.62 96 GLY A N 1
ATOM 768 C CA . GLY A 1 96 ? 16.356 -14.007 -18.394 1.00 64.62 96 GLY A CA 1
ATOM 769 C C . GLY A 1 96 ? 17.793 -13.826 -18.869 1.00 64.62 96 GLY A C 1
ATOM 770 O O . GLY A 1 96 ? 18.137 -14.041 -20.029 1.00 64.62 96 GLY A O 1
ATOM 771 N N . CYS A 1 97 ? 18.642 -13.412 -17.940 1.00 63.56 97 CYS A N 1
ATOM 772 C CA . CYS A 1 97 ? 20.069 -13.252 -18.157 1.00 63.56 97 CYS A CA 1
ATOM 773 C C . CYS A 1 97 ? 20.775 -14.605 -18.348 1.00 63.56 97 CYS A C 1
ATOM 775 O O . CYS A 1 97 ? 21.402 -15.132 -17.437 1.00 63.56 97 CYS A O 1
ATOM 777 N N . THR A 1 98 ? 20.673 -15.182 -19.542 1.00 60.16 98 THR A N 1
ATOM 778 C CA . THR A 1 98 ? 21.322 -16.461 -19.891 1.00 60.16 98 THR A CA 1
ATOM 779 C C . THR A 1 98 ? 22.710 -16.279 -20.496 1.00 60.16 98 THR A C 1
ATOM 781 O O . THR A 1 98 ? 23.520 -17.202 -20.498 1.00 60.16 98 THR A O 1
ATOM 784 N N . LYS A 1 99 ? 23.019 -15.051 -20.924 1.00 62.50 99 LYS A N 1
ATOM 785 C CA . LYS A 1 99 ? 24.368 -14.524 -21.146 1.00 62.50 99 LYS A CA 1
ATOM 786 C C . LYS A 1 99 ? 24.561 -13.333 -20.215 1.00 62.50 99 LYS A C 1
ATOM 788 O O . LYS A 1 99 ? 24.428 -12.189 -20.629 1.00 62.50 99 LYS A O 1
ATOM 793 N N . PHE A 1 100 ? 24.805 -13.612 -18.938 1.00 61.03 100 PHE A N 1
ATOM 794 C CA . PHE A 1 100 ? 24.906 -12.575 -17.904 1.00 61.03 100 PHE A CA 1
ATOM 795 C C . PHE A 1 100 ? 26.145 -11.677 -18.035 1.00 61.03 100 PHE A C 1
ATOM 797 O O . PHE A 1 100 ? 26.259 -10.694 -17.314 1.00 61.03 100 PHE A O 1
ATOM 804 N N . LEU A 1 101 ? 27.051 -11.974 -18.968 1.00 65.44 101 LEU A N 1
ATOM 805 C CA . LEU A 1 101 ? 28.226 -11.151 -19.212 1.00 65.44 101 LEU A CA 1
ATOM 806 C C . LEU A 1 101 ? 28.234 -10.669 -20.670 1.00 65.44 101 LEU A C 1
ATOM 808 O O . LEU A 1 101 ? 28.659 -11.422 -21.555 1.00 65.44 101 LEU A O 1
ATOM 812 N N . PRO A 1 102 ? 27.726 -9.455 -20.969 1.00 71.19 102 PRO A N 1
ATOM 813 C CA . PRO A 1 102 ? 28.035 -8.812 -22.239 1.00 71.19 102 PRO A CA 1
ATOM 814 C C . PRO A 1 102 ? 29.559 -8.728 -22.389 1.00 71.19 102 PRO A C 1
ATOM 816 O O . PRO A 1 102 ? 30.283 -8.555 -21.408 1.00 71.19 102 PRO A O 1
ATOM 819 N N . LYS A 1 103 ? 30.059 -8.907 -23.615 1.00 73.50 103 LYS A N 1
ATOM 820 C CA . LYS A 1 103 ? 31.491 -8.738 -23.876 1.00 73.50 103 LYS A CA 1
ATOM 821 C C . LYS A 1 103 ? 31.860 -7.291 -23.564 1.00 73.50 103 LYS A C 1
ATOM 823 O O . LYS A 1 103 ? 31.130 -6.387 -23.970 1.00 73.50 103 LYS A O 1
ATOM 828 N N . LEU A 1 104 ? 32.969 -7.110 -22.855 1.00 75.81 104 LEU A N 1
ATOM 829 C CA . LEU A 1 104 ? 33.511 -5.788 -22.574 1.00 75.81 104 LEU A CA 1
ATOM 830 C C . LEU A 1 104 ? 33.729 -5.024 -23.891 1.00 75.81 104 LEU A C 1
ATOM 832 O O . LEU A 1 104 ? 34.092 -5.652 -24.897 1.00 75.81 104 LEU A O 1
ATOM 836 N N . PRO A 1 105 ? 33.495 -3.700 -23.909 1.00 82.12 105 PRO A N 1
ATOM 837 C CA . PRO A 1 105 ? 33.946 -2.849 -24.999 1.00 82.12 105 PRO A CA 1
ATOM 838 C C . PRO A 1 105 ? 35.426 -3.117 -25.311 1.00 82.12 105 PRO A C 1
ATOM 840 O O . PRO A 1 105 ? 36.191 -3.406 -24.395 1.00 82.12 105 PRO A O 1
ATOM 843 N N . PRO A 1 106 ? 35.862 -3.015 -26.577 1.00 77.12 106 PRO A N 1
ATOM 844 C CA . PRO A 1 106 ? 37.245 -3.315 -26.959 1.00 77.12 106 PRO A CA 1
ATOM 845 C C . PRO A 1 106 ? 38.285 -2.421 -26.263 1.00 77.12 106 PRO A C 1
ATOM 847 O O . PRO A 1 106 ? 39.461 -2.766 -26.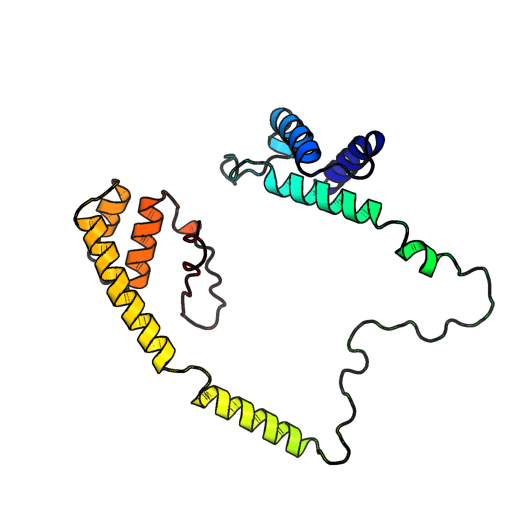233 1.00 77.12 106 PRO A O 1
ATOM 850 N N . GLU A 1 107 ? 37.844 -1.291 -25.713 1.00 78.38 107 GLU A N 1
ATOM 851 C CA . GLU A 1 107 ? 38.654 -0.314 -24.987 1.00 78.38 107 GLU A CA 1
ATOM 852 C C . GLU A 1 107 ? 38.683 -0.564 -23.465 1.00 78.38 107 GLU A C 1
ATOM 854 O O . GLU A 1 107 ? 39.513 0.006 -22.762 1.00 78.38 107 GLU A O 1
ATOM 859 N N . GLU A 1 108 ? 37.811 -1.434 -22.942 1.00 75.19 108 GLU A N 1
ATOM 860 C CA . GLU A 1 108 ? 37.717 -1.733 -21.512 1.00 75.19 108 GLU A CA 1
ATOM 861 C C . GLU A 1 108 ? 38.222 -3.145 -21.189 1.00 75.19 108 GLU A C 1
ATOM 863 O O . GLU A 1 108 ? 37.813 -4.147 -21.778 1.00 75.19 108 GLU A O 1
ATOM 868 N N . THR A 1 109 ? 39.087 -3.239 -20.183 1.00 86.50 109 THR A N 1
ATOM 869 C CA . THR A 1 109 ? 39.608 -4.499 -19.646 1.00 86.50 109 THR A CA 1
ATOM 870 C C . THR A 1 109 ? 38.873 -4.850 -18.349 1.00 86.50 109 THR A C 1
ATOM 872 O O . THR A 1 109 ? 38.327 -3.983 -17.672 1.00 86.50 109 THR A O 1
ATOM 875 N N . ASN A 1 110 ? 38.892 -6.118 -17.923 1.00 81.94 110 ASN A N 1
ATOM 876 C CA . ASN A 1 110 ? 38.307 -6.500 -16.622 1.00 81.94 110 ASN A CA 1
ATOM 877 C C . ASN A 1 110 ? 38.893 -5.684 -15.455 1.00 81.94 110 ASN A C 1
ATOM 879 O O . ASN A 1 110 ? 38.196 -5.377 -14.492 1.00 81.94 110 ASN A O 1
ATOM 883 N N . GLU A 1 111 ? 40.166 -5.309 -15.567 1.00 85.44 111 GLU A N 1
ATOM 884 C CA . GLU A 1 111 ? 40.859 -4.482 -14.586 1.00 85.44 111 GLU A CA 1
ATOM 885 C C . GLU A 1 111 ? 40.307 -3.050 -14.523 1.00 85.44 111 GLU A C 1
ATOM 887 O O . GLU A 1 111 ? 40.058 -2.550 -13.429 1.00 85.44 111 GLU A O 1
ATOM 892 N N . THR A 1 112 ? 40.025 -2.409 -15.664 1.00 88.50 112 THR A N 1
ATOM 893 C CA . THR A 1 112 ? 39.467 -1.046 -15.684 1.00 88.50 112 THR A CA 1
ATOM 894 C C . THR A 1 112 ? 38.038 -1.019 -15.148 1.00 88.50 112 THR A C 1
ATOM 896 O O . THR A 1 112 ? 37.661 -0.101 -14.421 1.00 88.50 112 THR A O 1
ATOM 899 N N . VAL A 1 113 ? 37.249 -2.061 -15.423 1.00 86.06 113 VAL A N 1
ATOM 900 C CA . VAL A 1 113 ? 35.896 -2.202 -14.864 1.00 86.06 113 VAL A CA 1
ATOM 901 C C . VAL A 1 113 ? 35.930 -2.386 -13.350 1.00 86.06 113 VAL A C 1
ATOM 903 O O . VAL A 1 113 ? 35.146 -1.755 -12.639 1.00 86.06 113 VAL A O 1
ATOM 906 N N . GLU A 1 114 ? 36.849 -3.201 -12.834 1.00 88.25 114 GLU A N 1
ATOM 907 C CA . GLU A 1 114 ? 36.989 -3.394 -11.391 1.00 88.25 114 GLU A CA 1
ATOM 908 C C . GLU A 1 114 ? 37.501 -2.122 -10.695 1.00 88.25 114 GLU A C 1
ATOM 910 O O . GLU A 1 114 ? 36.995 -1.759 -9.632 1.00 88.25 114 GLU A O 1
ATOM 915 N N . GLN A 1 115 ? 38.411 -1.375 -11.326 1.00 91.69 115 GLN A N 1
ATOM 916 C CA . GLN A 1 115 ? 38.834 -0.051 -10.856 1.00 91.69 115 GLN A CA 1
ATOM 917 C C . GLN A 1 115 ? 37.662 0.945 -10.825 1.00 91.69 115 GLN A C 1
ATOM 919 O O . GLN A 1 115 ? 37.471 1.644 -9.827 1.00 91.69 115 GLN A O 1
ATOM 924 N N . ASN A 1 116 ? 36.823 0.974 -11.865 1.00 89.50 116 ASN A N 1
ATOM 925 C CA . ASN A 1 116 ? 35.620 1.812 -11.906 1.00 89.50 116 ASN A CA 1
ATOM 926 C C . ASN A 1 116 ? 34.617 1.426 -10.813 1.00 89.50 116 ASN A C 1
ATOM 928 O O . ASN A 1 116 ? 34.064 2.299 -10.140 1.00 89.50 116 ASN A O 1
ATOM 932 N N . ARG A 1 117 ? 34.418 0.122 -10.577 1.00 90.44 117 ARG A N 1
ATOM 933 C CA . ARG A 1 117 ? 33.568 -0.379 -9.491 1.00 90.44 117 ARG A CA 1
ATOM 934 C C . ARG A 1 117 ? 34.084 0.091 -8.132 1.00 90.44 117 ARG A C 1
ATOM 936 O O . ARG A 1 117 ? 33.304 0.603 -7.333 1.00 90.44 117 ARG A O 1
ATOM 943 N N . GLN A 1 118 ? 35.382 -0.060 -7.871 1.00 93.62 118 GLN A N 1
ATOM 944 C CA . GLN A 1 118 ? 36.004 0.381 -6.620 1.00 93.62 118 GLN A CA 1
ATOM 945 C C . GLN A 1 118 ? 35.894 1.896 -6.435 1.00 93.62 118 GLN A C 1
ATOM 947 O O . GLN A 1 118 ? 35.534 2.350 -5.351 1.00 93.62 118 GLN A O 1
ATOM 952 N N . ARG A 1 119 ? 36.099 2.674 -7.503 1.00 91.25 119 ARG A N 1
ATOM 953 C CA . ARG A 1 119 ? 35.940 4.131 -7.489 1.00 91.25 119 ARG A CA 1
ATOM 954 C C . ARG A 1 119 ? 34.513 4.557 -7.142 1.00 91.25 119 ARG A C 1
ATOM 956 O O . ARG A 1 119 ? 34.339 5.439 -6.312 1.00 91.25 119 ARG A O 1
ATOM 963 N N . LEU A 1 120 ? 33.496 3.925 -7.729 1.00 86.56 120 LEU A N 1
ATOM 964 C CA . LEU A 1 120 ? 32.091 4.217 -7.415 1.00 86.56 120 LEU A CA 1
ATOM 965 C C . LEU A 1 120 ? 31.730 3.846 -5.972 1.00 86.56 120 LEU A C 1
ATOM 967 O O . LEU A 1 120 ? 30.993 4.578 -5.316 1.00 86.56 120 LEU A O 1
ATOM 971 N N . VAL A 1 121 ? 32.264 2.731 -5.463 1.00 86.62 121 VAL A N 1
ATOM 972 C CA . VAL A 1 121 ? 32.104 2.342 -4.053 1.00 86.62 121 VAL A CA 1
ATOM 973 C C . VAL A 1 121 ? 32.733 3.382 -3.130 1.00 86.62 121 VAL A C 1
ATOM 975 O O . VAL A 1 121 ? 32.139 3.718 -2.110 1.00 86.62 121 VAL A O 1
ATOM 978 N N . GLU A 1 122 ? 33.906 3.900 -3.483 1.00 88.88 122 GLU A N 1
ATOM 979 C CA . GLU A 1 122 ? 34.598 4.912 -2.690 1.00 88.88 122 GLU A CA 1
ATOM 980 C C . GLU A 1 122 ? 33.860 6.256 -2.709 1.00 88.88 122 GLU A C 1
ATOM 982 O O . GLU A 1 122 ? 33.601 6.814 -1.647 1.00 88.88 122 GLU A O 1
ATOM 987 N N . ILE A 1 123 ? 33.403 6.715 -3.879 1.00 83.81 123 ILE A N 1
ATOM 988 C CA . ILE A 1 123 ? 32.552 7.912 -4.002 1.00 83.81 123 ILE A CA 1
ATOM 989 C C . ILE A 1 123 ? 31.285 7.747 -3.155 1.00 83.81 123 ILE A C 1
ATOM 991 O O . ILE A 1 123 ? 30.940 8.628 -2.378 1.00 83.81 123 ILE A O 1
ATOM 995 N N . TYR A 1 124 ? 30.615 6.593 -3.219 1.00 78.56 124 TYR A N 1
ATOM 996 C CA . TYR A 1 124 ? 29.435 6.337 -2.392 1.00 78.56 124 TYR A CA 1
ATOM 997 C C . TYR A 1 124 ? 29.751 6.299 -0.888 1.00 78.56 124 TYR A C 1
ATOM 999 O O . TYR A 1 124 ? 28.937 6.725 -0.075 1.00 78.56 124 TYR A O 1
ATOM 1007 N N . ARG A 1 125 ? 30.925 5.810 -0.481 1.00 75.44 125 ARG A N 1
ATOM 1008 C CA . ARG A 1 125 ? 31.344 5.861 0.928 1.00 75.44 125 ARG A CA 1
ATOM 1009 C C . ARG A 1 125 ? 31.614 7.286 1.402 1.00 75.44 125 ARG A C 1
ATOM 1011 O O . ARG A 1 125 ? 31.321 7.584 2.556 1.00 75.44 125 ARG A O 1
ATOM 1018 N N . GLN A 1 126 ? 32.162 8.133 0.535 1.00 72.56 126 GLN A N 1
ATOM 1019 C CA . GLN A 1 126 ? 32.509 9.518 0.852 1.00 72.56 126 GLN A CA 1
ATOM 1020 C C . GLN A 1 126 ? 31.296 10.463 0.781 1.00 72.56 126 GLN A C 1
ATOM 1022 O O . GLN A 1 126 ? 31.155 11.332 1.636 1.00 72.56 126 GLN A O 1
ATOM 1027 N N . GLU A 1 127 ? 30.399 10.271 -0.190 1.00 70.62 127 GLU A N 1
ATOM 1028 C CA . GLU A 1 127 ? 29.302 11.199 -0.524 1.00 70.62 127 GLU A CA 1
ATOM 1029 C C . GLU A 1 127 ? 27.896 10.584 -0.375 1.00 70.62 127 GLU A C 1
ATOM 1031 O O . GLU A 1 127 ? 26.902 11.295 -0.252 1.00 70.62 127 GLU A O 1
ATOM 1036 N N . GLY A 1 128 ? 27.776 9.253 -0.389 1.00 60.75 128 GLY A N 1
ATOM 1037 C CA . GLY A 1 128 ? 26.499 8.531 -0.513 1.00 60.75 128 GLY A CA 1
ATOM 1038 C C . GLY A 1 128 ? 25.611 8.540 0.732 1.00 60.75 128 GLY A C 1
ATOM 1039 O O . GLY A 1 128 ? 24.457 8.110 0.677 1.00 60.75 128 GLY A O 1
ATOM 1040 N N . ALA A 1 129 ? 26.115 9.067 1.841 1.00 59.72 129 ALA A N 1
ATOM 1041 C CA . ALA A 1 129 ? 25.297 9.545 2.938 1.00 59.72 129 ALA A CA 1
ATOM 1042 C C . ALA A 1 129 ? 25.683 11.000 3.158 1.00 59.72 129 ALA A C 1
ATOM 1044 O O . ALA A 1 129 ? 26.594 11.270 3.935 1.00 59.72 129 ALA A O 1
ATOM 1045 N N . ASP A 1 130 ? 25.020 11.922 2.461 1.00 66.56 130 ASP A N 1
ATOM 1046 C CA . ASP A 1 130 ? 25.178 13.344 2.735 1.00 66.56 130 ASP A CA 1
ATOM 1047 C C . ASP A 1 130 ? 24.802 13.574 4.207 1.00 66.56 130 ASP A C 1
ATOM 1049 O O . ASP A 1 130 ? 23.629 13.607 4.593 1.00 66.56 130 ASP A O 1
ATOM 1053 N N . ILE A 1 131 ? 25.829 13.621 5.062 1.00 65.25 131 ILE A N 1
ATOM 1054 C CA . ILE A 1 131 ? 25.713 13.800 6.510 1.00 65.25 131 ILE A CA 1
ATOM 1055 C C . ILE A 1 131 ? 24.920 15.073 6.789 1.00 65.25 131 ILE A C 1
ATOM 1057 O O . ILE A 1 131 ? 24.206 15.134 7.786 1.00 65.25 131 ILE A O 1
ATOM 1061 N N . ASN A 1 132 ? 24.979 16.054 5.885 1.00 67.75 132 ASN A N 1
ATOM 1062 C CA . ASN A 1 132 ? 24.200 17.273 5.997 1.00 67.75 132 ASN A CA 1
ATOM 1063 C C . ASN A 1 132 ? 22.708 16.994 5.838 1.00 67.75 132 ASN A C 1
ATOM 1065 O O . ASN A 1 132 ? 21.937 17.469 6.657 1.00 67.75 132 ASN A O 1
ATOM 1069 N N . VAL A 1 133 ? 22.289 16.165 4.876 1.00 72.31 133 VAL A N 1
ATOM 1070 C CA . VAL A 1 133 ? 20.872 15.797 4.699 1.00 72.31 133 VAL A CA 1
ATOM 1071 C C . VAL A 1 133 ? 20.354 15.013 5.901 1.00 72.31 133 VAL A C 1
ATOM 1073 O O . VAL A 1 133 ? 19.269 15.308 6.398 1.00 72.31 133 VAL A O 1
ATOM 1076 N N . LEU A 1 134 ? 21.128 14.049 6.408 1.00 70.12 134 LEU A N 1
ATOM 1077 C CA . LEU A 1 134 ? 20.753 13.300 7.614 1.00 70.12 134 LEU A CA 1
ATOM 1078 C C . LEU A 1 134 ? 20.644 14.218 8.833 1.00 70.12 134 LEU A C 1
ATOM 1080 O O . LEU A 1 134 ? 19.642 14.176 9.537 1.00 70.12 134 LEU A O 1
ATOM 1084 N N . ARG A 1 135 ? 21.625 15.101 9.037 1.00 73.38 135 ARG A N 1
ATOM 1085 C CA . ARG A 1 135 ? 21.635 16.059 10.147 1.00 73.38 135 ARG A CA 1
ATOM 1086 C C . ARG A 1 135 ? 20.515 17.093 10.025 1.00 73.38 135 ARG A C 1
ATOM 1088 O O . ARG A 1 135 ? 19.898 17.441 11.025 1.00 73.38 135 ARG A O 1
ATOM 1095 N N . SER A 1 136 ? 20.218 17.566 8.817 1.00 76.56 136 SER A N 1
ATOM 1096 C CA . SER A 1 136 ? 19.084 18.452 8.536 1.00 76.56 136 SER A CA 1
ATOM 1097 C C . SER A 1 136 ? 17.752 17.759 8.809 1.00 76.56 136 SER A C 1
ATOM 1099 O O . SER A 1 136 ? 16.854 18.381 9.372 1.00 76.56 136 SER A O 1
ATOM 1101 N N . LEU A 1 137 ? 17.626 16.476 8.463 1.00 74.31 137 LEU A N 1
ATOM 1102 C CA . LEU A 1 137 ? 16.436 15.687 8.765 1.00 74.31 137 LEU A CA 1
ATOM 1103 C C . LEU A 1 137 ? 16.284 15.470 10.277 1.00 74.31 137 LEU A C 1
ATOM 1105 O O . LEU A 1 137 ? 15.199 15.686 10.804 1.00 74.31 137 LEU A O 1
ATOM 1109 N N . GLU A 1 138 ? 17.361 15.128 10.986 1.00 78.31 138 GLU A N 1
ATOM 1110 C CA . GLU A 1 138 ? 17.373 14.990 12.451 1.00 78.31 138 GLU A CA 1
ATOM 1111 C C . GLU A 1 138 ? 16.989 16.303 13.151 1.00 78.31 138 GLU A C 1
ATOM 1113 O O . GLU A 1 138 ? 16.151 16.301 14.055 1.00 78.31 138 GLU A O 1
ATOM 1118 N N . LEU A 1 139 ? 17.541 17.436 12.702 1.00 81.12 139 LEU A N 1
ATOM 1119 C CA . LEU A 1 139 ? 17.200 18.765 13.217 1.00 81.12 139 LEU A CA 1
ATOM 1120 C C . LEU A 1 139 ? 15.730 19.111 12.957 1.00 81.12 139 LEU A C 1
ATOM 1122 O O . LEU A 1 139 ? 15.028 19.517 13.884 1.00 81.12 139 LEU A O 1
ATOM 1126 N N . SER A 1 140 ? 15.245 18.884 11.733 1.00 82.12 140 SER A N 1
ATOM 1127 C CA . SER A 1 140 ? 13.846 19.120 11.365 1.00 82.12 140 SER A CA 1
ATOM 1128 C C . SER A 1 140 ? 12.890 18.250 12.184 1.00 82.12 140 SER A C 1
ATOM 1130 O O . SER A 1 140 ? 11.895 18.754 12.702 1.00 82.12 140 SER A O 1
ATOM 1132 N N . MET A 1 141 ? 13.221 16.968 12.380 1.00 80.62 141 MET A N 1
ATOM 1133 C CA . MET A 1 141 ? 12.448 16.040 13.210 1.00 80.62 141 MET A CA 1
ATOM 1134 C C . MET A 1 141 ? 12.448 16.442 14.686 1.00 80.62 141 MET A C 1
ATOM 1136 O O . MET A 1 141 ? 11.430 16.301 15.365 1.00 80.62 141 MET A O 1
ATOM 1140 N N . ALA A 1 142 ? 13.561 16.969 15.196 1.00 81.44 142 ALA A N 1
ATOM 1141 C CA . ALA A 1 142 ? 13.631 17.475 16.560 1.00 81.44 142 ALA A CA 1
ATOM 1142 C C . ALA A 1 142 ? 12.781 18.745 16.739 1.00 81.44 142 ALA A C 1
ATOM 1144 O O . ALA A 1 142 ? 12.080 18.876 17.742 1.00 81.44 142 ALA A O 1
ATOM 1145 N N . GLU A 1 143 ? 12.818 19.671 15.779 1.00 85.38 143 GLU A N 1
ATOM 1146 C CA . GLU A 1 143 ? 12.021 20.902 15.793 1.00 85.38 143 GLU A CA 1
ATOM 1147 C C . GLU A 1 143 ? 10.521 20.629 15.676 1.00 85.38 143 GLU A C 1
ATOM 1149 O O . GLU A 1 143 ? 9.756 21.019 16.562 1.00 85.38 143 GLU A O 1
ATOM 1154 N N . CYS A 1 144 ? 10.092 19.912 14.634 1.00 81.81 144 CYS A N 1
ATOM 1155 C CA . CYS A 1 144 ? 8.678 19.593 14.448 1.00 81.81 144 CYS A CA 1
ATOM 1156 C C . CYS A 1 144 ? 8.169 18.665 15.560 1.00 81.81 144 CYS A C 1
ATOM 1158 O O . CYS A 1 144 ? 7.041 18.817 16.030 1.00 81.81 144 CYS A O 1
ATOM 1160 N N . GLY A 1 145 ? 9.026 17.772 16.063 1.00 84.25 145 GLY A N 1
ATOM 1161 C CA . GLY A 1 145 ? 8.696 16.891 17.170 1.00 84.25 145 GLY A CA 1
ATOM 1162 C C . GLY A 1 145 ? 8.432 17.628 18.479 1.00 84.25 145 GLY A C 1
ATOM 1163 O O . GLY A 1 145 ? 7.510 17.256 19.210 1.00 84.25 145 GLY A O 1
ATOM 1164 N N . ARG A 1 146 ? 9.173 18.710 18.762 1.00 86.19 146 ARG A N 1
ATOM 1165 C CA . ARG A 1 146 ? 8.887 19.593 19.905 1.00 86.19 146 ARG A CA 1
ATOM 1166 C C . ARG A 1 146 ? 7.531 20.272 19.754 1.00 86.19 146 ARG A C 1
ATOM 1168 O O . ARG A 1 146 ? 6.727 20.180 20.676 1.00 86.19 146 ARG A O 1
ATOM 1175 N N . ALA A 1 147 ? 7.245 20.846 18.586 1.00 87.50 147 ALA A N 1
ATOM 1176 C CA . ALA A 1 147 ? 5.965 21.504 18.322 1.00 87.50 147 ALA A CA 1
ATOM 1177 C C . ALA A 1 147 ? 4.769 20.545 18.490 1.00 87.50 147 ALA A C 1
ATOM 1179 O O . ALA A 1 147 ? 3.777 20.883 19.136 1.00 87.50 147 ALA A O 1
ATOM 1180 N N . ILE A 1 148 ? 4.877 19.316 17.973 1.00 85.94 148 ILE A N 1
ATOM 1181 C CA . ILE A 1 148 ? 3.846 18.276 18.129 1.00 85.94 148 ILE A CA 1
ATOM 1182 C C . ILE A 1 148 ? 3.687 17.879 19.604 1.00 85.94 148 ILE A C 1
ATOM 1184 O O . ILE A 1 148 ? 2.568 17.761 20.108 1.00 85.94 148 ILE A O 1
ATOM 1188 N N . THR A 1 149 ? 4.800 17.698 20.318 1.00 87.06 149 THR A N 1
ATOM 1189 C CA . THR A 1 149 ? 4.781 17.341 21.744 1.00 87.06 149 THR A CA 1
ATOM 1190 C C . THR A 1 149 ? 4.134 18.442 22.586 1.00 87.06 149 THR A C 1
ATOM 1192 O O . THR A 1 149 ? 3.334 18.150 23.474 1.00 87.06 149 THR A O 1
ATOM 1195 N N . GLU A 1 150 ? 4.437 19.709 22.301 1.00 88.88 150 GLU A N 1
ATOM 1196 C CA . GLU A 1 150 ? 3.830 20.867 22.963 1.00 88.88 150 GLU A CA 1
ATOM 1197 C C . GLU A 1 150 ? 2.334 20.979 22.674 1.00 88.88 150 GLU A C 1
ATOM 1199 O O . GLU A 1 150 ? 1.552 21.191 23.603 1.00 88.88 150 GLU A O 1
ATOM 1204 N N . TYR A 1 151 ? 1.917 20.761 21.423 1.00 88.25 151 TYR A N 1
ATOM 1205 C CA . TYR A 1 151 ? 0.505 20.734 21.046 1.00 88.25 151 TYR A CA 1
ATOM 1206 C C . TYR A 1 151 ? -0.282 19.713 21.880 1.00 88.25 151 TYR A C 1
ATOM 1208 O O . TYR A 1 151 ? -1.295 20.055 22.498 1.00 88.25 151 TYR A O 1
ATOM 1216 N N . PHE A 1 152 ? 0.213 18.474 21.967 1.00 88.44 152 PHE A N 1
ATOM 1217 C CA . PHE A 1 152 ? -0.445 17.427 22.752 1.00 88.44 152 PHE A CA 1
ATOM 1218 C C . PHE A 1 152 ? -0.342 17.650 24.262 1.00 88.44 152 PHE A C 1
ATOM 1220 O O . PHE A 1 152 ? -1.253 17.262 24.994 1.00 88.44 152 PHE A O 1
ATOM 1227 N N . ARG A 1 153 ? 0.713 18.319 24.745 1.00 85.75 153 ARG A N 1
ATOM 1228 C CA . ARG A 1 153 ? 0.820 18.732 26.151 1.00 85.75 153 ARG A CA 1
ATOM 1229 C C . ARG A 1 153 ? -0.229 19.783 26.512 1.00 85.75 153 ARG A C 1
ATOM 1231 O O . ARG A 1 153 ? -0.812 19.702 27.589 1.00 85.75 153 ARG A O 1
ATOM 1238 N N . ALA A 1 154 ? -0.491 20.737 25.620 1.00 88.75 154 ALA A N 1
ATOM 1239 C CA . ALA A 1 154 ? -1.522 21.751 25.822 1.00 88.75 154 ALA A CA 1
ATOM 1240 C C . ALA A 1 154 ? -2.941 21.162 25.740 1.00 88.75 154 ALA A C 1
ATOM 1242 O O . ALA A 1 154 ? -3.840 21.616 26.449 1.00 88.75 154 ALA A O 1
ATOM 1243 N N . LYS A 1 155 ? -3.154 20.161 24.874 1.00 86.00 155 LYS A N 1
ATOM 1244 C CA . LYS A 1 155 ? -4.465 19.541 24.633 1.00 86.00 155 LYS A CA 1
ATOM 1245 C C . LYS A 1 155 ? -4.364 18.012 24.524 1.00 86.00 155 LYS A C 1
ATOM 1247 O O . LYS A 1 155 ? -4.380 17.474 23.417 1.00 86.00 155 LYS A O 1
ATOM 1252 N N . PRO A 1 156 ? -4.294 17.287 25.653 1.00 85.12 156 PRO A N 1
ATOM 1253 C CA . PRO A 1 156 ? -4.241 15.831 25.622 1.00 85.12 156 PRO A CA 1
ATOM 1254 C C . PRO A 1 156 ? -5.609 15.236 25.258 1.00 85.12 156 PRO A C 1
ATOM 1256 O O . PRO A 1 156 ? -6.565 15.345 26.028 1.00 85.12 156 PRO A O 1
ATOM 1259 N N . THR A 1 157 ? -5.692 14.575 24.101 1.00 84.94 157 THR A N 1
ATOM 1260 C CA . THR A 1 157 ? -6.949 14.047 23.538 1.00 84.94 157 THR A CA 1
ATOM 1261 C C . THR A 1 157 ? -7.498 12.833 24.291 1.00 84.94 157 THR A C 1
ATOM 1263 O O . THR A 1 157 ? -8.708 12.701 24.450 1.00 84.94 157 THR A O 1
ATOM 1266 N N . ASN A 1 158 ? -6.634 11.924 24.757 1.00 86.88 158 ASN A N 1
ATOM 1267 C CA . ASN A 1 158 ? -7.055 10.672 25.392 1.00 86.88 158 ASN A CA 1
ATOM 1268 C C . ASN A 1 158 ? -6.078 10.214 26.494 1.00 86.88 158 ASN A C 1
ATOM 1270 O O . ASN A 1 158 ? -5.033 10.830 26.713 1.00 86.88 158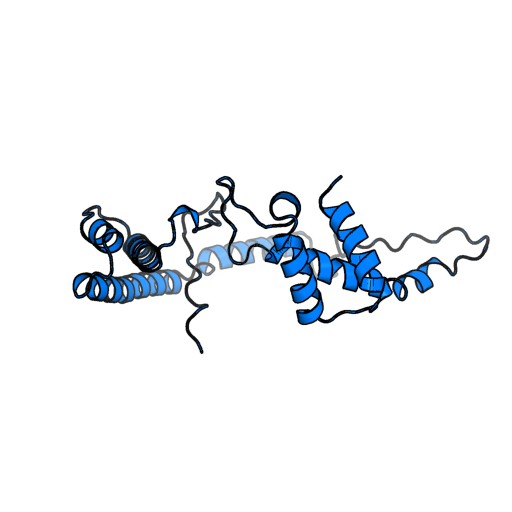 ASN A O 1
ATOM 1274 N N . ARG A 1 159 ? -6.444 9.146 27.221 1.00 86.31 159 ARG A N 1
ATOM 1275 C CA . ARG A 1 159 ? -5.635 8.586 28.320 1.00 86.31 159 ARG A CA 1
ATOM 1276 C C . ARG A 1 159 ? -4.267 8.097 27.834 1.00 86.31 159 ARG A C 1
ATOM 1278 O O . ARG A 1 159 ? -3.269 8.440 28.448 1.00 86.31 159 ARG A O 1
ATOM 1285 N N . ASN A 1 160 ? -4.218 7.426 26.687 1.00 82.75 160 ASN A N 1
ATOM 1286 C CA . ASN A 1 160 ? -2.980 6.891 26.117 1.00 82.75 160 ASN A CA 1
ATOM 1287 C C . ASN A 1 160 ? -1.981 8.010 25.767 1.00 82.75 160 ASN A C 1
ATOM 1289 O O . ASN A 1 160 ? -0.794 7.888 26.044 1.00 82.75 160 ASN A O 1
ATOM 1293 N N . VAL A 1 161 ? -2.454 9.140 25.224 1.00 84.94 161 VAL A N 1
ATOM 1294 C CA . VAL A 1 161 ? -1.628 10.336 24.976 1.00 84.94 161 VAL A CA 1
ATOM 1295 C C . VAL A 1 161 ? -1.073 10.890 26.293 1.00 84.94 161 VAL A C 1
ATOM 1297 O O . VAL A 1 161 ? 0.100 11.249 26.354 1.00 84.94 161 VAL A O 1
ATOM 1300 N N . LYS A 1 162 ? -1.875 10.927 27.368 1.00 85.94 162 LYS A N 1
ATOM 1301 C CA . LYS A 1 162 ? -1.404 11.356 28.699 1.00 85.94 162 LYS A CA 1
ATOM 1302 C C . LYS A 1 162 ? -0.340 10.417 29.259 1.00 85.94 162 LYS A C 1
ATOM 1304 O O . LYS A 1 162 ? 0.641 10.906 29.811 1.00 85.94 162 LYS A O 1
ATOM 1309 N N . ASP A 1 163 ? -0.501 9.112 29.075 1.00 85.88 163 ASP A N 1
ATOM 1310 C CA . ASP A 1 163 ? 0.463 8.109 29.530 1.00 85.88 163 ASP A CA 1
ATOM 1311 C C . ASP A 1 163 ? 1.802 8.270 28.779 1.00 85.88 163 ASP A C 1
ATOM 1313 O O . ASP A 1 163 ? 2.854 8.372 29.407 1.00 85.88 163 ASP A O 1
ATOM 1317 N N . VAL A 1 164 ? 1.772 8.447 27.449 1.00 84.19 164 VAL A N 1
ATOM 1318 C CA . VAL A 1 164 ? 2.976 8.722 26.630 1.00 84.19 164 VAL A CA 1
ATOM 1319 C C . VAL A 1 164 ? 3.647 10.050 27.009 1.00 84.19 164 VAL A C 1
ATOM 1321 O O . VAL A 1 164 ? 4.874 10.150 27.023 1.00 84.19 164 VAL A O 1
ATOM 1324 N N . LEU A 1 165 ? 2.872 11.089 27.337 1.00 83.94 165 LEU A N 1
ATOM 1325 C CA . LEU A 1 165 ? 3.418 12.369 27.805 1.00 83.94 165 LEU A CA 1
ATOM 1326 C C . LEU A 1 165 ? 4.039 12.273 29.208 1.00 83.94 165 LEU A C 1
ATOM 1328 O O . LEU A 1 165 ? 4.986 13.012 29.479 1.00 83.94 165 LEU A O 1
ATOM 1332 N N . SER A 1 166 ? 3.515 11.389 30.063 1.00 82.44 166 SER A N 1
ATOM 1333 C CA . SER A 1 166 ? 3.946 11.202 31.457 1.00 82.44 166 SER A CA 1
ATOM 1334 C C . SER A 1 166 ? 5.142 10.259 31.593 1.00 82.44 166 SER A C 1
ATOM 1336 O O . SER A 1 166 ? 5.860 10.331 32.589 1.00 82.44 166 SER A O 1
ATOM 1338 N N . ASN A 1 167 ? 5.395 9.411 30.591 1.00 73.19 167 ASN A N 1
ATOM 1339 C CA . ASN A 1 167 ? 6.602 8.595 30.529 1.00 73.19 167 ASN A CA 1
ATOM 1340 C C . ASN A 1 167 ? 7.838 9.501 30.368 1.00 73.19 167 ASN A C 1
ATOM 1342 O O . ASN A 1 167 ? 7.989 10.222 29.379 1.00 73.19 167 ASN A O 1
ATOM 1346 N N . CYS A 1 168 ? 8.698 9.480 31.388 1.00 53.19 168 CYS A N 1
ATOM 1347 C CA . CYS A 1 168 ? 9.868 10.350 31.558 1.00 53.19 168 CYS A CA 1
ATOM 1348 C C . CYS A 1 168 ? 11.181 9.691 31.092 1.00 53.19 168 CYS A C 1
ATOM 1350 O O . CYS A 1 168 ? 12.262 10.096 31.507 1.00 53.19 168 CYS A O 1
ATOM 1352 N N . GLU A 1 169 ? 11.109 8.648 30.269 1.00 57.31 169 GLU A N 1
ATOM 1353 C CA . GLU A 1 169 ? 12.314 8.080 29.666 1.00 57.31 169 GLU A CA 1
ATOM 1354 C C . GLU A 1 169 ? 12.805 8.996 28.538 1.00 57.31 169 GLU A C 1
ATOM 1356 O O . GLU A 1 169 ? 11.991 9.526 27.771 1.00 57.31 169 GLU A O 1
ATOM 1361 N N . ASP A 1 170 ? 14.129 9.161 28.438 1.00 58.62 170 ASP A N 1
ATOM 1362 C CA . ASP A 1 170 ? 14.850 9.856 27.359 1.00 58.62 170 ASP A CA 1
ATOM 1363 C C . ASP A 1 170 ? 14.739 9.079 26.038 1.00 58.62 170 ASP A C 1
ATOM 1365 O O . ASP A 1 170 ? 15.715 8.656 25.417 1.00 58.62 170 ASP A O 1
ATOM 1369 N N . ASN A 1 171 ? 13.505 8.844 25.610 1.00 61.69 171 ASN A N 1
ATOM 1370 C CA . ASN A 1 171 ? 13.208 8.271 24.320 1.00 61.69 171 ASN A CA 1
ATOM 1371 C C . ASN A 1 171 ? 13.551 9.303 23.246 1.00 61.69 171 ASN A C 1
ATOM 1373 O O . ASN A 1 171 ? 13.188 10.478 23.350 1.00 61.69 171 ASN A O 1
ATOM 1377 N N . GLU A 1 172 ? 14.242 8.845 22.202 1.00 74.50 172 GLU A N 1
ATOM 1378 C CA . GLU A 1 172 ? 14.579 9.642 21.025 1.00 74.50 172 GLU A CA 1
ATOM 1379 C C . GLU A 1 172 ? 13.338 10.423 20.554 1.00 74.50 172 GLU A C 1
ATOM 1381 O O . GLU A 1 172 ? 12.252 9.852 20.433 1.00 74.50 172 GLU A O 1
ATOM 1386 N N . MET A 1 173 ? 13.468 11.734 20.308 1.00 79.44 173 MET A N 1
ATOM 1387 C CA . MET A 1 173 ? 12.323 12.610 19.994 1.00 79.44 173 MET A CA 1
ATOM 1388 C C . MET A 1 173 ? 11.443 12.051 18.868 1.00 79.44 173 MET A C 1
ATOM 1390 O O . MET A 1 173 ? 10.218 12.149 18.935 1.00 79.44 173 MET A O 1
ATOM 1394 N N . ALA A 1 174 ? 12.060 11.408 17.874 1.00 75.12 174 ALA A N 1
ATOM 1395 C CA . ALA A 1 174 ? 11.371 10.711 16.795 1.00 75.12 174 ALA A CA 1
ATOM 1396 C C . ALA A 1 174 ? 10.420 9.616 17.312 1.00 75.12 174 ALA A C 1
ATOM 1398 O O . ALA A 1 174 ? 9.255 9.567 16.919 1.00 75.12 174 ALA A O 1
ATOM 1399 N N . LEU A 1 175 ? 10.891 8.772 18.234 1.00 76.69 175 LEU A N 1
ATOM 1400 C CA . LEU A 1 175 ? 10.103 7.702 18.841 1.00 76.69 175 LEU A CA 1
ATOM 1401 C C . LEU A 1 175 ? 8.931 8.270 19.644 1.00 76.69 175 LEU A C 1
ATOM 1403 O O . LEU A 1 175 ? 7.806 7.783 19.524 1.00 76.69 175 LEU A O 1
ATOM 1407 N N . ARG A 1 176 ? 9.173 9.342 20.406 1.00 79.94 176 ARG A N 1
ATOM 1408 C CA . ARG A 1 176 ? 8.134 9.999 21.207 1.00 79.94 176 ARG A CA 1
ATOM 1409 C C . ARG A 1 176 ? 7.020 10.583 20.338 1.00 79.94 176 ARG A C 1
ATOM 1411 O O . ARG A 1 176 ? 5.845 10.417 20.655 1.00 79.94 176 ARG A O 1
ATOM 1418 N N . VAL A 1 177 ? 7.369 11.223 19.222 1.00 83.81 177 VAL A N 1
ATOM 1419 C CA . VAL A 1 177 ? 6.391 11.770 18.265 1.00 83.81 177 VAL A CA 1
ATOM 1420 C C . VAL A 1 177 ? 5.549 10.661 17.647 1.00 83.81 177 VAL A C 1
ATOM 1422 O O . VAL A 1 177 ? 4.329 10.789 17.582 1.00 83.81 177 VAL A O 1
ATOM 1425 N N . VAL A 1 178 ? 6.171 9.551 17.245 1.00 82.31 178 VAL A N 1
ATOM 1426 C CA . VAL A 1 178 ? 5.437 8.394 16.715 1.00 82.31 178 VAL A CA 1
ATOM 1427 C C . VAL A 1 178 ? 4.481 7.834 17.756 1.00 82.31 178 VAL A C 1
ATOM 1429 O O . VAL A 1 178 ? 3.309 7.650 17.455 1.00 82.31 178 VAL A O 1
ATOM 1432 N N . GLN A 1 179 ? 4.942 7.618 18.988 1.00 82.50 179 GLN A N 1
ATOM 1433 C CA . GLN A 1 179 ? 4.094 7.127 20.075 1.00 82.50 179 GLN A CA 1
ATOM 1434 C C . GLN A 1 179 ? 2.899 8.056 20.331 1.00 82.50 179 GLN A C 1
ATOM 1436 O O . GLN A 1 179 ? 1.785 7.569 20.514 1.00 82.50 179 GLN A O 1
ATOM 1441 N N . LEU A 1 180 ? 3.100 9.379 20.289 1.00 85.62 180 LEU A N 1
ATOM 1442 C CA .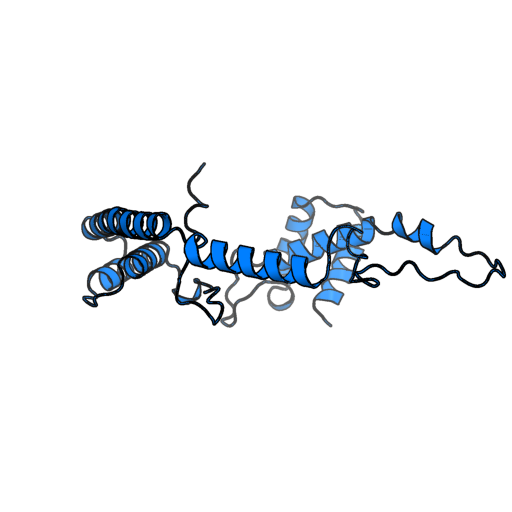 LEU A 1 180 ? 2.022 10.362 20.433 1.00 85.62 180 LEU A CA 1
ATOM 1443 C C . LEU A 1 180 ? 1.008 10.287 19.290 1.00 85.62 180 LEU A C 1
ATOM 1445 O O . LEU A 1 180 ? -0.194 10.283 19.549 1.00 85.62 180 LEU A O 1
ATOM 1449 N N . LEU A 1 181 ? 1.473 10.210 18.041 1.00 84.81 181 LEU A N 1
ATOM 1450 C CA . LEU A 1 181 ? 0.594 10.112 16.875 1.00 84.81 181 LEU A CA 1
ATOM 1451 C C . LEU A 1 181 ? -0.199 8.801 16.888 1.00 84.81 181 LEU A C 1
ATOM 1453 O O . LEU A 1 181 ? -1.417 8.824 16.731 1.00 84.81 181 LEU A O 1
ATOM 1457 N N . MET A 1 182 ? 0.462 7.676 17.158 1.00 83.19 182 MET A N 1
ATOM 1458 C CA . MET A 1 182 ? -0.187 6.367 17.273 1.00 83.19 182 MET A CA 1
ATOM 1459 C C . MET A 1 182 ? -1.239 6.370 18.390 1.00 83.19 182 MET A C 1
ATOM 1461 O O . MET A 1 182 ? -2.394 6.013 18.158 1.00 83.19 182 MET A O 1
ATOM 1465 N N . ALA A 1 183 ? -0.886 6.888 19.574 1.00 84.00 183 ALA A N 1
ATOM 1466 C CA . ALA A 1 183 ? -1.811 7.017 20.698 1.00 84.00 183 ALA A CA 1
ATOM 1467 C C . ALA A 1 183 ? -2.994 7.947 20.386 1.00 84.00 183 ALA A C 1
ATOM 1469 O O . ALA A 1 183 ? -4.113 7.681 20.826 1.00 84.00 183 ALA A O 1
ATOM 1470 N N . HIS A 1 184 ? -2.774 9.025 19.629 1.00 85.12 184 HIS A N 1
ATOM 1471 C CA . HIS A 1 184 ? -3.830 9.937 19.199 1.00 85.12 184 HIS A CA 1
ATOM 1472 C C . HIS A 1 184 ? -4.837 9.260 18.258 1.00 85.12 184 HIS A C 1
ATOM 147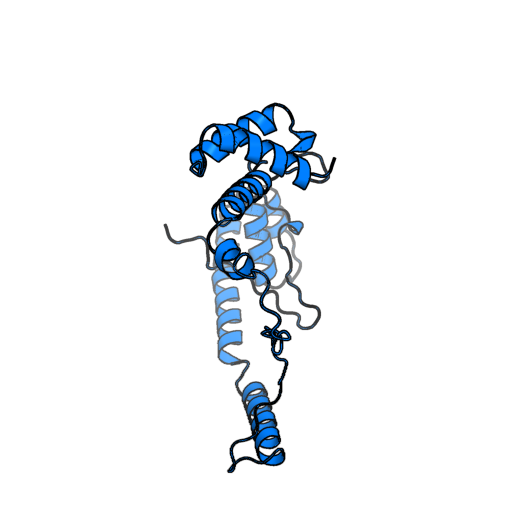4 O O . HIS A 1 184 ? -6.041 9.438 18.437 1.00 85.12 184 HIS A O 1
ATOM 1480 N N . PHE A 1 185 ? -4.358 8.468 17.293 1.00 83.94 185 PHE A N 1
ATOM 1481 C CA . PHE A 1 185 ? -5.205 7.772 16.316 1.00 83.94 185 PHE A CA 1
ATOM 1482 C C . PHE A 1 185 ? -5.766 6.429 16.810 1.00 83.94 185 PHE A C 1
ATOM 1484 O O . PHE A 1 185 ? -6.609 5.844 16.136 1.00 83.94 185 PHE A O 1
ATOM 1491 N N . GLY A 1 186 ? -5.365 5.970 18.000 1.00 78.31 186 GLY A N 1
ATOM 1492 C CA . GLY A 1 186 ? -5.821 4.697 18.565 1.00 78.31 186 GLY A CA 1
ATOM 1493 C C . GLY A 1 186 ? -5.185 3.474 17.902 1.00 78.31 186 GLY A C 1
ATOM 1494 O O . GLY A 1 186 ? -5.747 2.385 17.980 1.00 78.31 186 GLY A O 1
ATOM 1495 N N . GLU A 1 187 ? -4.035 3.658 17.256 1.00 76.56 187 GLU A N 1
ATOM 1496 C CA . GLU A 1 187 ? -3.272 2.597 16.603 1.00 76.56 187 GLU A CA 1
ATOM 1497 C C . GLU A 1 187 ? -2.284 1.965 17.595 1.00 76.56 187 GLU A C 1
ATOM 1499 O O . GLU A 1 187 ? -1.670 2.657 18.413 1.00 76.56 187 GLU A O 1
ATOM 1504 N N . ASP A 1 188 ? -2.113 0.646 17.517 1.00 68.75 188 ASP A N 1
ATOM 1505 C CA . ASP A 1 188 ? -1.162 -0.090 18.355 1.00 68.75 188 ASP A CA 1
ATOM 1506 C C . ASP A 1 188 ? 0.267 0.007 17.789 1.00 68.75 188 ASP A C 1
ATOM 1508 O O . ASP A 1 188 ? 0.470 0.062 16.576 1.00 68.75 188 ASP A O 1
ATOM 1512 N N . LEU A 1 189 ? 1.284 -0.026 18.656 1.00 62.72 189 LEU A N 1
ATOM 1513 C CA . LEU A 1 189 ? 2.700 0.005 18.263 1.00 62.72 189 LEU A CA 1
ATOM 1514 C C . LEU A 1 189 ? 3.080 -1.173 17.352 1.00 62.72 189 LEU A C 1
ATOM 1516 O O . LEU A 1 189 ? 4.022 -1.063 16.568 1.00 62.72 189 LEU A O 1
ATOM 1520 N N . THR A 1 190 ? 2.321 -2.272 17.402 1.00 58.88 190 THR A N 1
ATOM 1521 C CA . THR A 1 190 ? 2.441 -3.416 16.483 1.00 58.88 190 THR A CA 1
ATOM 1522 C C . THR A 1 190 ? 2.051 -3.086 15.035 1.00 58.88 190 THR A C 1
ATOM 1524 O O . THR A 1 190 ? 2.508 -3.765 14.114 1.00 58.88 190 THR A O 1
ATOM 1527 N N . GLY A 1 191 ? 1.263 -2.026 14.811 1.00 53.69 191 GLY A N 1
ATOM 1528 C CA . GLY A 1 191 ? 0.894 -1.514 13.487 1.00 53.69 191 GLY A CA 1
ATOM 1529 C C . GLY A 1 191 ? 2.065 -0.880 12.731 1.00 53.69 191 GLY A C 1
ATOM 1530 O O . GLY A 1 191 ? 2.019 -0.738 11.507 1.00 53.69 191 GLY A O 1
ATOM 1531 N N . ILE A 1 192 ? 3.159 -0.569 13.433 1.00 59.41 192 ILE A N 1
ATOM 1532 C CA . ILE A 1 192 ? 4.432 -0.214 12.814 1.00 59.41 192 ILE A CA 1
ATOM 1533 C C . ILE A 1 192 ? 5.074 -1.519 12.341 1.00 59.41 192 ILE A C 1
ATOM 1535 O O . ILE A 1 192 ? 5.867 -2.142 13.047 1.00 59.41 192 ILE A O 1
ATOM 1539 N N . VAL A 1 193 ? 4.751 -1.941 11.115 1.00 46.78 193 VAL A N 1
ATOM 1540 C CA . VAL A 1 193 ? 5.572 -2.929 10.408 1.00 46.78 193 VAL A CA 1
ATOM 1541 C C . VAL A 1 193 ? 6.925 -2.275 10.155 1.00 46.78 193 VAL A C 1
ATOM 1543 O O . VAL A 1 193 ? 7.154 -1.593 9.157 1.00 46.78 193 VAL A O 1
ATOM 1546 N N . LEU A 1 194 ? 7.821 -2.465 11.117 1.00 44.84 194 LEU A N 1
ATOM 1547 C CA . LEU A 1 194 ? 9.233 -2.185 11.002 1.00 44.84 194 LEU A CA 1
ATOM 1548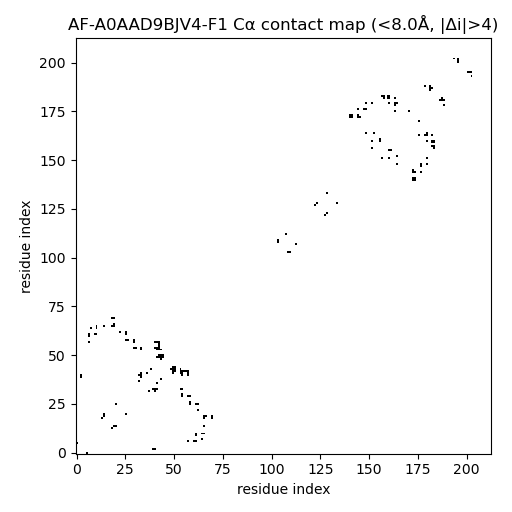 C C . LEU A 1 194 ? 9.760 -3.011 9.823 1.00 44.84 194 LEU A C 1
ATOM 1550 O O . LEU A 1 194 ? 10.070 -4.193 9.964 1.00 44.84 194 LEU A O 1
ATOM 1554 N N . LEU A 1 195 ? 9.939 -2.381 8.660 1.00 37.84 195 LEU A N 1
ATOM 1555 C CA . LEU A 1 195 ? 10.961 -2.802 7.700 1.00 37.84 195 LEU A CA 1
ATOM 1556 C C . LEU A 1 195 ? 12.343 -2.502 8.310 1.00 37.84 195 LEU A C 1
ATOM 1558 O O . LEU A 1 195 ? 13.163 -1.792 7.735 1.00 37.84 195 LEU A O 1
ATOM 1562 N N . THR A 1 196 ? 12.612 -3.024 9.509 1.00 37.25 196 THR A N 1
ATOM 1563 C CA . THR A 1 196 ? 13.961 -3.118 10.052 1.00 37.25 196 THR A CA 1
ATOM 1564 C C . THR A 1 196 ? 14.648 -4.237 9.290 1.00 37.25 196 THR A C 1
ATOM 1566 O O . THR A 1 196 ? 14.691 -5.395 9.701 1.00 37.25 196 THR A O 1
ATOM 1569 N N . ASN A 1 197 ? 15.183 -3.892 8.120 1.00 31.72 197 ASN A N 1
ATOM 1570 C CA . ASN A 1 197 ? 16.175 -4.736 7.485 1.00 31.72 197 ASN A CA 1
ATOM 1571 C C . ASN A 1 197 ? 17.334 -4.894 8.486 1.00 31.72 197 ASN A C 1
ATOM 1573 O O . ASN A 1 197 ? 17.860 -3.901 8.998 1.00 31.72 197 ASN A O 1
ATOM 1577 N N . ARG A 1 198 ? 17.670 -6.141 8.835 1.00 35.88 198 ARG A N 1
ATOM 1578 C CA . ARG A 1 198 ? 18.716 -6.502 9.805 1.00 35.88 198 ARG A CA 1
ATOM 1579 C C . ARG A 1 198 ? 20.101 -6.107 9.273 1.00 35.88 198 ARG A C 1
ATOM 1581 O O . ARG A 1 198 ? 20.866 -6.957 8.832 1.00 35.88 198 ARG A O 1
ATOM 1588 N N . GLY A 1 199 ? 20.420 -4.818 9.329 1.00 41.00 199 GLY A N 1
ATOM 1589 C CA . GLY A 1 199 ? 21.720 -4.286 8.916 1.00 41.00 199 GLY A CA 1
ATOM 1590 C C . GLY A 1 199 ? 21.986 -2.838 9.320 1.00 41.00 199 GLY A C 1
ATOM 1591 O O . GLY A 1 199 ? 23.143 -2.466 9.484 1.00 41.00 199 GLY A O 1
ATOM 1592 N N . THR A 1 200 ? 20.958 -2.026 9.568 1.00 39.00 200 THR A N 1
ATOM 1593 C CA . THR A 1 200 ? 21.167 -0.614 9.916 1.00 39.00 200 THR A CA 1
ATOM 1594 C C . THR A 1 200 ? 20.047 -0.128 10.824 1.00 39.00 200 THR A C 1
ATOM 1596 O O . THR A 1 200 ? 18.877 -0.132 10.451 1.00 39.00 200 THR A O 1
ATOM 1599 N N . ARG A 1 201 ? 20.403 0.285 12.045 1.00 37.94 201 ARG A N 1
ATOM 1600 C CA . ARG A 1 201 ? 19.502 0.971 12.981 1.00 37.94 201 ARG A CA 1
ATOM 1601 C C . ARG A 1 201 ? 19.153 2.351 12.417 1.00 37.94 201 ARG A C 1
ATOM 1603 O O . ARG A 1 201 ? 19.803 3.327 12.762 1.00 37.94 201 ARG A O 1
ATOM 1610 N N . ARG A 1 202 ? 18.175 2.426 11.513 1.00 38.69 202 ARG A N 1
ATOM 1611 C CA . ARG A 1 202 ? 17.525 3.676 11.097 1.00 38.69 202 ARG A CA 1
ATOM 1612 C C . ARG A 1 202 ? 16.046 3.399 10.855 1.00 38.69 202 ARG A C 1
ATOM 1614 O O . ARG A 1 202 ? 15.681 2.743 9.884 1.00 38.69 202 ARG A O 1
ATOM 1621 N N . VAL A 1 203 ? 15.205 3.867 11.773 1.00 41.22 203 VAL A N 1
ATOM 1622 C CA . VAL A 1 203 ? 13.746 3.852 11.631 1.00 41.22 203 VAL A CA 1
ATOM 1623 C C . VAL A 1 203 ? 13.379 5.010 10.702 1.00 41.22 203 VAL A C 1
ATOM 1625 O O . VAL A 1 203 ? 13.285 6.152 11.131 1.00 41.22 203 VAL A O 1
ATOM 1628 N N . PHE A 1 204 ? 13.242 4.731 9.405 1.00 37.78 204 PHE A N 1
ATOM 1629 C CA . PHE A 1 204 ? 12.742 5.703 8.431 1.00 37.78 204 PHE A CA 1
ATOM 1630 C C . PHE A 1 204 ? 11.209 5.661 8.436 1.00 37.78 204 PHE A C 1
ATOM 1632 O O . PHE A 1 204 ? 10.603 4.681 8.003 1.00 37.78 204 PHE A O 1
ATOM 1639 N N . LEU A 1 205 ? 10.580 6.714 8.956 1.00 38.88 205 LEU A N 1
ATOM 1640 C CA . LEU A 1 205 ? 9.128 6.878 8.948 1.00 38.88 205 LEU A CA 1
ATOM 1641 C C . LEU A 1 205 ? 8.677 7.482 7.616 1.00 38.88 205 LEU A C 1
ATOM 1643 O O . LEU A 1 205 ? 9.002 8.622 7.290 1.00 38.88 205 LEU A O 1
ATOM 1647 N N . LEU A 1 206 ? 7.866 6.732 6.872 1.00 34.31 206 LEU A N 1
ATOM 1648 C CA . LEU A 1 206 ? 6.990 7.269 5.832 1.00 34.31 206 LEU A CA 1
ATOM 1649 C C . LEU A 1 206 ? 5.824 8.005 6.512 1.00 34.31 206 LEU A C 1
ATOM 1651 O O . LEU A 1 206 ? 4.760 7.432 6.714 1.00 34.31 206 LEU A O 1
ATOM 1655 N N . LEU A 1 207 ? 6.023 9.275 6.872 1.00 34.06 207 LEU A N 1
ATOM 1656 C CA . LEU A 1 207 ? 4.939 10.169 7.313 1.00 34.06 207 LEU A CA 1
ATOM 1657 C C . LEU A 1 207 ? 4.743 11.392 6.400 1.00 34.06 207 LEU A C 1
ATOM 1659 O O . LEU A 1 207 ? 4.116 12.363 6.801 1.00 34.06 207 LEU A O 1
ATOM 1663 N N . CYS A 1 208 ? 5.192 11.336 5.141 1.00 31.67 208 CYS A N 1
ATOM 1664 C CA . CYS A 1 208 ? 4.927 12.399 4.154 1.00 31.67 208 CYS A CA 1
ATOM 1665 C C . CYS A 1 208 ? 3.771 12.102 3.174 1.00 31.67 208 CYS A C 1
ATOM 1667 O O . CYS A 1 208 ? 3.629 12.802 2.180 1.00 31.67 208 CYS A O 1
ATOM 1669 N N . GLY A 1 209 ? 2.941 11.078 3.402 1.00 32.09 209 GLY A N 1
ATOM 1670 C CA . GLY A 1 209 ? 1.969 10.622 2.391 1.00 32.09 209 GLY A CA 1
ATOM 1671 C C . GLY A 1 209 ? 0.497 10.992 2.596 1.00 32.09 209 GLY A C 1
ATOM 1672 O O . GLY A 1 209 ? -0.293 10.779 1.684 1.00 32.09 209 GLY A O 1
ATOM 1673 N N . LEU A 1 210 ? 0.093 11.495 3.765 1.00 30.86 210 LEU A N 1
ATOM 1674 C CA . LEU A 1 210 ? -1.329 11.651 4.114 1.00 30.86 210 LEU A CA 1
ATOM 1675 C C . LEU A 1 210 ? -1.628 13.039 4.687 1.00 30.86 210 LEU A C 1
ATOM 1677 O O . LEU A 1 210 ? -2.253 13.171 5.733 1.00 30.86 210 LEU A O 1
ATOM 1681 N N . TRP A 1 211 ? -1.179 14.088 3.996 1.00 31.23 211 TRP A N 1
ATOM 1682 C CA . TRP A 1 211 ? -1.777 15.414 4.160 1.00 31.23 211 TRP A CA 1
ATOM 1683 C C . TRP A 1 211 ? -1.610 16.278 2.906 1.00 31.23 211 TRP A C 1
ATOM 1685 O O . TRP A 1 211 ? -0.920 17.287 2.919 1.00 31.23 211 TRP A O 1
ATOM 1695 N N . VAL A 1 212 ? -2.245 15.866 1.805 1.00 27.42 212 VAL A N 1
ATOM 1696 C CA . VAL A 1 212 ? -2.688 16.774 0.735 1.00 27.42 212 VAL A CA 1
ATOM 1697 C C . VAL A 1 212 ? -4.027 16.241 0.215 1.00 27.42 212 VAL A C 1
ATOM 1699 O O . VAL A 1 212 ? -4.047 15.196 -0.427 1.00 27.42 212 VAL A O 1
ATOM 1702 N N . SER A 1 213 ? -5.088 16.986 0.549 1.00 29.97 213 SER A N 1
ATOM 1703 C CA . SER A 1 213 ? -6.472 16.990 0.025 1.00 29.97 213 SER A CA 1
ATOM 1704 C C . SER A 1 213 ? -7.283 15.693 -0.015 1.00 29.97 213 SER A C 1
ATOM 1706 O O . SER A 1 213 ? -7.011 14.810 -0.852 1.00 29.97 213 SER A O 1
#

Sequence (213 aa):
MERRQKVQVLVDEMRRYEANPTRSQCLTVIRKIIRQYPKTFADMTADGSLLGCGYTSLLIQVKNRIENVNRGGVYAHHRASRSSSTYKRGPTDTYGCTKFLPKLPP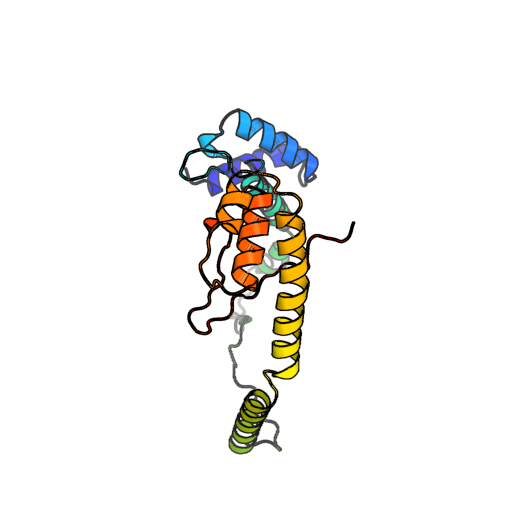EETNETVEQNRQRLVEIYRQEGADINVLRSLELSMAECGRAITEYFRAKPTNRNVKDVLSNCEDNEMALRVVQLLMAHFGEDLTGIVLLTNRGTRRVFLLLCGLWVS

Nearest PDB structures (foldseek):
  5apo-assembly1_h  TM=3.093E-01  e=6.978E+00  Saccharomyces cerevisiae S288C

Solv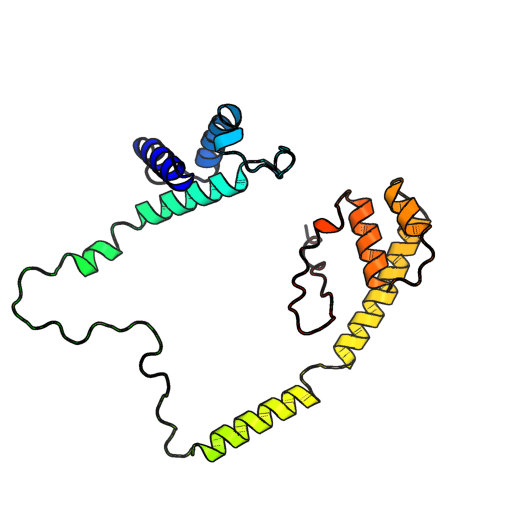ent-accessible surface area (backbone atoms only — not comparable to full-atom values): 13344 Å² total; per-residue (Å²): 134,57,72,68,58,56,48,48,54,52,47,56,59,53,39,73,80,39,73,77,69,52,71,68,57,51,49,56,54,49,54,54,48,30,73,75,39,40,95,78,53,37,41,56,45,98,88,68,47,63,49,81,91,18,42,68,69,50,53,51,53,44,52,55,48,44,52,57,56,69,52,68,56,77,66,51,63,79,64,67,75,71,73,89,66,92,65,78,81,69,85,73,86,68,86,68,79,82,70,78,68,75,80,68,56,97,90,51,48,77,66,56,52,51,50,51,52,50,50,52,53,50,49,40,71,72,53,66,63,52,61,64,59,54,51,50,48,52,51,50,44,47,54,55,30,47,54,53,51,50,52,41,69,77,56,61,87,48,71,58,30,46,51,61,70,65,54,83,66,92,59,55,54,65,58,49,42,49,52,42,52,31,37,70,72,72,50,58,80,80,74,60,76,70,84,67,58,96,82,59,101,67,90,80,77,91,77,86,82,86,84,79,135